Protein AF-A0A965E831-F1 (afdb_monomer_lite)

Structure (mmCIF, N/CA/C/O backbone):
data_AF-A0A965E831-F1
#
_entry.id   AF-A0A965E831-F1
#
loop_
_atom_site.group_PDB
_atom_site.id
_atom_site.type_symbol
_atom_site.label_atom_id
_atom_site.label_alt_id
_atom_site.label_comp_id
_atom_site.label_asym_id
_atom_site.label_entity_id
_atom_site.label_seq_id
_atom_site.pdbx_PDB_ins_code
_atom_site.Cartn_x
_atom_site.Cartn_y
_atom_site.Cartn_z
_atom_site.occupancy
_atom_site.B_iso_or_equiv
_atom_site.auth_seq_id
_atom_site.auth_comp_id
_atom_site.auth_asym_id
_atom_site.auth_atom_id
_atom_site.pdbx_PDB_model_num
ATOM 1 N N . MET A 1 1 ? 16.837 -5.415 -23.896 1.00 74.75 1 MET A N 1
ATOM 2 C CA . MET A 1 1 ? 17.838 -5.200 -22.829 1.00 74.75 1 MET A CA 1
ATOM 3 C C . MET A 1 1 ? 17.311 -4.137 -21.887 1.00 74.75 1 MET A C 1
ATOM 5 O O . MET A 1 1 ? 16.780 -3.148 -22.381 1.00 74.75 1 MET A O 1
ATOM 9 N N . VAL A 1 2 ? 17.438 -4.346 -20.576 1.00 88.75 2 VAL A N 1
ATOM 10 C CA . VAL A 1 2 ? 17.139 -3.326 -19.559 1.00 88.75 2 VAL A CA 1
ATOM 11 C C . VAL A 1 2 ? 18.299 -2.318 -19.539 1.00 88.75 2 VAL A C 1
ATOM 13 O O . VAL A 1 2 ? 19.453 -2.753 -19.488 1.00 88.75 2 VAL A O 1
ATOM 16 N N . PRO A 1 3 ? 18.048 -0.999 -19.624 1.00 90.75 3 PRO A N 1
ATOM 17 C CA . PRO A 1 3 ? 19.114 -0.002 -19.562 1.00 90.75 3 PRO A CA 1
ATOM 18 C C . PRO A 1 3 ? 19.766 0.073 -18.170 1.00 90.75 3 PRO A C 1
ATOM 20 O O . PRO A 1 3 ? 19.366 -0.603 -17.214 1.00 90.75 3 PRO A O 1
ATOM 23 N N . ALA A 1 4 ? 20.819 0.883 -18.050 1.00 92.00 4 ALA A N 1
ATOM 24 C CA . ALA A 1 4 ? 21.405 1.198 -16.749 1.00 92.00 4 ALA A CA 1
ATOM 25 C C . ALA A 1 4 ? 20.353 1.851 -15.833 1.00 92.00 4 ALA A C 1
ATOM 27 O O . ALA A 1 4 ? 19.534 2.634 -16.318 1.00 92.00 4 ALA A O 1
ATOM 28 N N . THR A 1 5 ? 20.376 1.536 -14.529 1.00 92.00 5 THR A N 1
ATOM 29 C CA . THR A 1 5 ? 19.497 2.197 -13.549 1.00 92.00 5 THR A CA 1
ATOM 30 C C . THR A 1 5 ? 19.734 3.711 -13.616 1.00 92.00 5 THR A C 1
ATOM 32 O O . THR A 1 5 ? 20.896 4.130 -13.557 1.00 92.00 5 THR A O 1
ATOM 35 N N . PRO A 1 6 ? 18.685 4.539 -13.762 1.00 88.69 6 PRO A N 1
ATOM 36 C CA . PRO A 1 6 ? 18.832 5.987 -13.715 1.00 88.69 6 PRO A CA 1
ATOM 37 C C . PRO A 1 6 ? 19.415 6.454 -12.375 1.00 88.69 6 PRO A C 1
ATOM 39 O O . PRO A 1 6 ? 19.283 5.791 -11.353 1.00 88.69 6 PRO A O 1
ATOM 42 N N . LEU A 1 7 ? 20.063 7.620 -12.379 1.00 86.44 7 LEU A N 1
ATOM 43 C CA . LEU A 1 7 ? 20.559 8.265 -11.152 1.00 86.44 7 LEU A CA 1
ATOM 44 C C . LEU A 1 7 ? 19.636 9.387 -10.661 1.00 86.44 7 LEU A C 1
ATOM 46 O O . LEU A 1 7 ? 19.792 9.875 -9.545 1.00 86.44 7 LEU A O 1
ATOM 50 N N . ILE A 1 8 ? 18.713 9.822 -11.518 1.00 83.38 8 ILE A N 1
ATOM 51 C CA . ILE A 1 8 ? 17.749 10.895 -11.278 1.00 83.38 8 ILE A CA 1
ATOM 52 C C . ILE A 1 8 ? 16.428 10.524 -11.940 1.00 83.38 8 ILE A C 1
ATOM 54 O O . ILE A 1 8 ? 16.430 9.815 -12.952 1.00 83.38 8 ILE A O 1
ATOM 58 N N . GLN A 1 9 ? 15.321 11.036 -11.401 1.00 79.69 9 GLN A N 1
ATOM 59 C CA . GLN A 1 9 ? 14.019 10.870 -12.034 1.00 79.69 9 GLN A CA 1
ATOM 60 C C . GLN A 1 9 ? 14.030 11.562 -13.392 1.00 79.69 9 GLN A C 1
ATOM 62 O O . GLN A 1 9 ? 14.387 12.737 -13.511 1.00 79.69 9 GLN A O 1
ATOM 67 N N . ARG A 1 10 ? 13.679 10.807 -14.426 1.00 76.25 10 ARG A N 1
ATOM 68 C CA . ARG A 1 10 ? 13.592 11.307 -15.794 1.00 76.25 10 ARG A CA 1
ATOM 69 C C . ARG A 1 10 ? 12.144 11.602 -16.146 1.00 76.25 10 ARG A C 1
ATOM 71 O O . ARG A 1 10 ? 11.252 11.036 -15.528 1.00 76.25 10 ARG A O 1
ATOM 78 N N . ALA A 1 11 ? 11.914 12.475 -17.122 1.00 73.44 11 ALA A N 1
ATOM 79 C CA . ALA A 1 11 ? 10.570 12.718 -17.648 1.00 73.44 11 ALA A CA 1
ATOM 80 C C . ALA A 1 11 ? 10.128 11.616 -18.629 1.00 73.44 11 ALA A C 1
ATOM 82 O O . ALA A 1 11 ? 8.936 11.360 -18.761 1.00 73.44 11 ALA A O 1
ATOM 83 N N . ASP A 1 12 ? 11.085 10.974 -19.302 1.00 78.56 12 ASP A N 1
ATOM 84 C CA . ASP A 1 12 ? 10.884 9.868 -20.234 1.00 78.56 12 ASP A CA 1
ATOM 85 C C . ASP A 1 12 ? 10.966 8.500 -19.544 1.00 78.56 12 ASP A C 1
ATOM 87 O O . ASP A 1 12 ? 11.701 8.335 -18.569 1.00 78.56 12 ASP A O 1
ATOM 91 N N . ASP A 1 13 ? 10.244 7.515 -20.087 1.00 78.06 13 ASP A N 1
ATOM 92 C CA . ASP A 1 13 ? 10.266 6.130 -19.608 1.00 78.06 13 ASP A CA 1
ATOM 93 C C . ASP A 1 13 ? 11.672 5.537 -19.728 1.00 78.06 13 ASP A C 1
ATOM 95 O O . ASP A 1 13 ? 12.195 5.364 -20.838 1.00 78.06 13 ASP A O 1
ATOM 99 N N . ALA A 1 14 ? 12.271 5.144 -18.600 1.00 79.88 14 ALA A N 1
ATOM 100 C CA . ALA A 1 14 ? 13.600 4.544 -18.610 1.00 79.88 14 ALA A CA 1
ATOM 101 C C . ALA A 1 14 ? 13.628 3.225 -19.401 1.00 79.88 14 ALA A C 1
ATOM 103 O O . ALA A 1 14 ? 14.620 2.935 -20.068 1.00 79.88 14 ALA A O 1
ATOM 104 N N . CYS A 1 15 ? 12.548 2.433 -19.378 1.00 90.19 15 CYS A N 1
ATOM 105 C CA . CYS A 1 15 ? 12.443 1.177 -20.122 1.00 90.19 15 CYS A CA 1
ATOM 106 C C . CYS A 1 15 ? 11.069 1.016 -20.809 1.00 90.19 15 CYS A C 1
ATOM 108 O O . CYS A 1 15 ? 10.189 0.338 -20.279 1.00 90.19 15 CYS A O 1
ATOM 110 N N . PRO A 1 16 ? 10.887 1.521 -22.046 1.00 90.75 16 PRO A N 1
ATOM 111 C CA . PRO A 1 16 ? 9.582 1.502 -22.721 1.00 90.75 16 PRO A CA 1
ATOM 112 C C . PRO A 1 16 ? 8.979 0.105 -22.931 1.00 90.75 16 PRO A C 1
ATOM 114 O O . PRO A 1 16 ? 7.767 -0.049 -23.056 1.00 90.75 16 PRO A O 1
ATOM 117 N N . ALA A 1 17 ? 9.817 -0.934 -23.027 1.00 92.38 17 ALA A N 1
ATOM 118 C CA . ALA A 1 17 ? 9.338 -2.311 -23.130 1.00 92.38 17 ALA A CA 1
ATOM 119 C C . ALA A 1 17 ? 8.692 -2.790 -21.822 1.00 92.38 17 ALA A C 1
ATOM 121 O O . ALA A 1 17 ? 7.644 -3.426 -21.880 1.00 92.38 17 ALA A O 1
ATOM 122 N N . ALA A 1 18 ? 9.282 -2.445 -20.675 1.00 94.06 18 ALA A N 1
ATOM 123 C CA . ALA A 1 18 ? 8.719 -2.745 -19.365 1.00 94.06 18 ALA A CA 1
ATOM 124 C C . ALA A 1 18 ? 7.418 -1.975 -19.129 1.00 94.06 18 ALA A C 1
ATOM 126 O O . ALA A 1 18 ? 6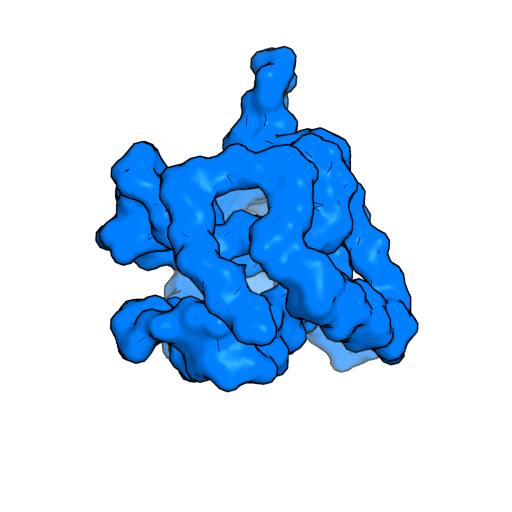.431 -2.587 -18.736 1.00 94.06 18 ALA A O 1
ATOM 127 N N . THR A 1 19 ? 7.381 -0.681 -19.475 1.00 93.75 19 THR A N 1
ATOM 128 C CA . THR A 1 19 ? 6.159 0.137 -19.413 1.00 93.75 19 THR A CA 1
ATOM 129 C C . THR A 1 19 ? 5.005 -0.536 -20.154 1.00 93.75 19 THR A C 1
ATOM 131 O O . THR A 1 19 ? 3.920 -0.683 -19.603 1.00 93.75 19 THR A O 1
ATOM 134 N N . ARG A 1 20 ? 5.234 -1.010 -21.389 1.00 94.44 20 ARG A N 1
ATOM 135 C CA . ARG A 1 20 ? 4.190 -1.698 -22.166 1.00 94.44 20 ARG A CA 1
ATOM 136 C C . ARG A 1 20 ? 3.706 -2.986 -21.508 1.00 94.44 20 ARG A C 1
ATOM 138 O O . ARG A 1 20 ? 2.509 -3.233 -21.510 1.00 94.44 20 ARG A O 1
ATOM 145 N N . VAL A 1 21 ? 4.618 -3.802 -20.979 1.00 94.50 21 VAL A N 1
ATOM 146 C CA . VAL A 1 21 ? 4.256 -5.053 -20.292 1.00 94.50 21 VAL A CA 1
ATOM 147 C C . VAL A 1 21 ? 3.436 -4.759 -19.038 1.00 94.50 21 VAL A C 1
ATOM 149 O O . VAL A 1 21 ? 2.400 -5.382 -18.835 1.00 94.50 21 VAL A O 1
ATOM 152 N N . LEU A 1 22 ? 3.867 -3.784 -18.236 1.00 95.56 22 LEU A N 1
ATOM 153 C CA . LEU A 1 22 ? 3.191 -3.404 -17.001 1.00 95.56 22 LEU A CA 1
ATOM 154 C C . LEU A 1 22 ? 1.786 -2.849 -17.265 1.00 95.56 22 LEU A C 1
ATOM 156 O O . LEU A 1 22 ? 0.843 -3.252 -16.595 1.00 95.56 22 LEU A O 1
ATOM 160 N N . LEU A 1 23 ? 1.631 -1.975 -18.266 1.00 95.81 23 LEU A N 1
ATOM 161 C CA . LEU A 1 23 ? 0.322 -1.436 -18.647 1.00 95.81 23 LEU A CA 1
ATOM 162 C C . LEU A 1 23 ? -0.607 -2.520 -19.203 1.00 95.81 23 LEU A C 1
ATOM 164 O O . LEU A 1 23 ? -1.767 -2.571 -18.815 1.00 95.81 23 LEU A O 1
ATOM 168 N N . GLN A 1 24 ? -0.093 -3.422 -20.045 1.00 95.69 24 GLN A N 1
ATOM 169 C CA . GLN A 1 24 ? -0.890 -4.535 -20.565 1.00 95.69 24 GLN A CA 1
ATOM 170 C C . GLN A 1 24 ? -1.388 -5.450 -19.442 1.00 95.69 24 GLN A C 1
ATOM 172 O O . GLN A 1 24 ? -2.528 -5.896 -19.486 1.00 95.69 24 GLN A O 1
ATOM 177 N N . PHE A 1 25 ? -0.544 -5.717 -18.443 1.00 96.44 25 PHE A N 1
ATOM 178 C CA . PHE A 1 25 ? -0.946 -6.478 -17.265 1.00 96.44 25 PHE A CA 1
ATOM 179 C C . PHE A 1 25 ? -1.976 -5.715 -16.420 1.00 96.44 25 PHE A C 1
ATOM 181 O O . PHE A 1 25 ? -2.944 -6.302 -15.947 1.00 96.44 25 PHE A O 1
ATOM 188 N N . ALA A 1 26 ? -1.790 -4.404 -16.233 1.00 95.62 26 ALA A N 1
ATOM 189 C CA . ALA A 1 26 ? -2.729 -3.576 -15.480 1.00 95.62 26 ALA A CA 1
ATOM 190 C C . ALA A 1 26 ? -4.134 -3.581 -16.107 1.00 95.62 26 ALA A C 1
ATOM 192 O O . ALA A 1 26 ? -5.111 -3.653 -15.364 1.00 95.62 26 ALA A O 1
ATOM 193 N N . ASP A 1 27 ? -4.232 -3.579 -17.441 1.00 95.88 27 ASP A N 1
ATOM 194 C CA . ASP A 1 27 ? -5.504 -3.670 -18.174 1.00 95.88 27 ASP A CA 1
ATOM 195 C C . ASP A 1 27 ? -6.251 -4.999 -17.926 1.00 95.88 27 ASP A C 1
ATOM 197 O O . ASP A 1 27 ? -7.480 -5.041 -18.005 1.00 95.88 27 ASP A O 1
ATOM 201 N N . ASP A 1 28 ? -5.542 -6.082 -17.582 1.00 96.25 28 ASP A N 1
ATOM 202 C CA . ASP A 1 28 ? -6.160 -7.381 -17.277 1.00 96.25 28 ASP A CA 1
ATOM 203 C C . ASP A 1 28 ? -6.824 -7.405 -15.886 1.00 96.25 28 ASP A C 1
ATOM 205 O O . ASP A 1 28 ? -7.740 -8.196 -15.644 1.00 96.25 28 ASP A O 1
ATOM 209 N N . ILE A 1 29 ? -6.378 -6.542 -14.964 1.00 96.00 29 ILE A N 1
ATOM 210 C CA . ILE A 1 29 ? -6.846 -6.502 -13.565 1.00 96.00 29 ILE A CA 1
ATOM 211 C C . ILE A 1 29 ? -7.548 -5.190 -13.180 1.00 96.00 29 ILE A C 1
ATOM 213 O O . ILE A 1 29 ? -8.042 -5.059 -12.0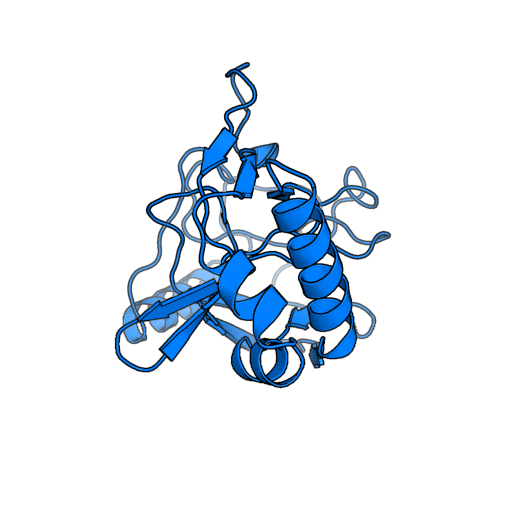57 1.00 96.00 29 ILE A O 1
ATOM 217 N N . GLY A 1 30 ? -7.614 -4.214 -14.086 1.00 95.31 30 GLY A N 1
ATOM 218 C CA . GLY A 1 30 ? -8.188 -2.899 -13.827 1.00 95.31 30 GLY A CA 1
ATOM 219 C C . GLY A 1 30 ? -7.786 -1.857 -14.869 1.00 95.31 30 GLY A C 1
ATOM 220 O O . GLY A 1 30 ? -7.808 -2.120 -16.063 1.00 95.31 30 GLY A O 1
ATOM 221 N N . TYR A 1 31 ? -7.467 -0.649 -14.399 1.00 93.38 31 TYR A N 1
ATOM 222 C CA . TYR A 1 31 ? -6.981 0.455 -15.227 1.00 93.38 31 TYR A CA 1
ATOM 223 C C . TYR A 1 31 ? -5.840 1.158 -14.498 1.00 93.38 31 TYR A C 1
ATOM 225 O O . TYR A 1 31 ? -5.963 1.457 -13.307 1.00 93.38 31 TYR A O 1
ATOM 233 N N . ALA A 1 32 ? -4.751 1.450 -15.208 1.00 94.81 32 ALA A N 1
ATOM 234 C CA . ALA A 1 32 ? -3.663 2.243 -14.650 1.00 94.81 32 ALA A CA 1
ATOM 235 C C . ALA A 1 32 ? -4.145 3.668 -14.334 1.00 94.81 32 ALA A C 1
ATOM 237 O O . ALA A 1 32 ? -4.796 4.316 -15.157 1.00 94.81 32 ALA A O 1
ATOM 238 N N . VAL A 1 33 ? -3.799 4.164 -13.147 1.00 94.62 33 VAL A N 1
ATOM 239 C CA . VAL A 1 33 ? -4.136 5.515 -12.688 1.00 94.62 33 VAL A CA 1
ATOM 240 C C . VAL A 1 33 ? -2.870 6.259 -12.286 1.00 94.62 33 VAL A C 1
ATOM 242 O O . VAL A 1 33 ? -1.936 5.673 -11.749 1.00 94.62 33 VAL A O 1
ATOM 245 N N . GLY A 1 34 ? -2.847 7.558 -12.564 1.00 93.12 34 GLY A N 1
ATOM 246 C CA . GLY A 1 34 ? -1.816 8.481 -12.107 1.00 93.12 34 GLY A CA 1
ATOM 247 C C . GLY A 1 34 ? -2.466 9.595 -11.298 1.00 93.12 34 GLY A C 1
ATOM 248 O O . GLY A 1 34 ? -3.634 9.926 -11.513 1.00 93.12 34 GLY A O 1
ATOM 249 N N . TYR A 1 35 ? -1.709 10.182 -10.378 1.00 90.69 35 TYR A N 1
ATOM 250 C CA . TYR A 1 35 ? -2.157 11.319 -9.581 1.00 90.69 35 TYR A CA 1
ATOM 251 C C . TYR A 1 35 ? -1.319 12.534 -9.958 1.00 90.69 35 TYR A C 1
ATOM 253 O O . TYR A 1 35 ? -0.102 12.476 -9.852 1.00 90.69 35 TYR A O 1
ATOM 261 N N . ASP A 1 36 ? -1.936 13.641 -10.382 1.00 87.62 36 ASP A N 1
ATOM 262 C CA . ASP A 1 36 ? -1.220 14.820 -10.912 1.00 87.62 36 ASP A CA 1
ATOM 263 C C . ASP A 1 36 ? -0.090 15.326 -10.002 1.00 87.62 36 ASP A C 1
ATOM 265 O O . ASP A 1 36 ? 0.935 15.825 -10.470 1.00 87.62 36 ASP A O 1
ATOM 269 N N . ARG A 1 37 ? -0.287 15.199 -8.686 1.00 82.75 37 ARG A N 1
ATOM 270 C CA . ARG A 1 37 ? 0.667 15.627 -7.659 1.00 82.75 37 ARG A CA 1
ATOM 271 C C . ARG A 1 37 ? 1.752 14.592 -7.363 1.00 82.75 37 ARG A C 1
ATOM 273 O O . ARG A 1 37 ? 2.798 14.980 -6.862 1.00 82.75 37 ARG A O 1
ATOM 280 N N . GLU A 1 38 ? 1.548 13.334 -7.739 1.00 80.81 38 GLU A N 1
ATOM 281 C CA . GLU A 1 38 ? 2.532 12.265 -7.594 1.00 80.81 38 GLU A CA 1
ATOM 282 C C . GLU A 1 38 ? 3.287 12.078 -8.912 1.00 80.81 38 GLU A C 1
ATOM 284 O O . GLU A 1 38 ? 2.716 11.752 -9.955 1.00 80.81 38 GLU A O 1
ATOM 289 N N . GLN A 1 39 ? 4.592 12.344 -8.886 1.00 79.88 39 GLN A N 1
ATOM 290 C CA . GLN A 1 39 ? 5.478 12.244 -10.052 1.00 79.88 39 GLN A CA 1
ATOM 291 C C . GLN A 1 39 ? 4.932 12.878 -11.349 1.00 79.88 39 GLN A C 1
ATOM 293 O O . GLN A 1 39 ? 5.197 12.372 -12.441 1.00 79.88 39 GLN A O 1
ATOM 298 N N . HIS A 1 40 ? 4.219 14.003 -11.243 1.00 84.69 40 HIS A N 1
ATOM 299 C CA . HIS A 1 40 ? 3.607 14.722 -12.370 1.00 84.69 40 HIS A CA 1
ATOM 300 C C . HIS A 1 40 ? 2.524 13.922 -13.121 1.00 84.69 40 HIS A C 1
ATOM 302 O O . HIS A 1 40 ? 2.419 14.030 -14.344 1.00 84.69 40 HIS A O 1
ATOM 308 N N . GLY A 1 41 ? 1.735 13.100 -12.421 1.00 88.12 41 GLY A N 1
ATOM 309 C CA . GLY A 1 41 ? 0.587 12.407 -13.019 1.00 88.12 41 GLY A CA 1
ATOM 310 C C . GLY A 1 41 ? 0.951 11.222 -13.905 1.00 88.12 41 GLY A C 1
ATOM 311 O O . GLY A 1 41 ? 0.123 10.753 -14.685 1.00 88.12 41 GLY A O 1
ATOM 312 N N . ARG A 1 42 ? 2.187 10.723 -13.815 1.00 89.81 42 ARG A N 1
ATOM 313 C CA . ARG A 1 42 ? 2.605 9.570 -14.615 1.00 89.81 42 ARG A CA 1
ATOM 314 C C . ARG A 1 42 ? 1.894 8.299 -14.169 1.00 89.81 42 ARG A C 1
ATOM 316 O O . ARG A 1 42 ? 1.781 8.026 -12.978 1.00 89.81 42 ARG A O 1
ATOM 323 N N . LEU A 1 43 ? 1.486 7.504 -15.159 1.00 92.12 43 LEU A N 1
ATOM 324 C CA . LEU A 1 43 ? 0.871 6.188 -14.957 1.00 92.12 43 LEU A CA 1
ATOM 325 C C . LEU A 1 43 ? 1.887 5.130 -14.520 1.00 92.12 43 LEU A C 1
ATOM 327 O O . LEU A 1 43 ? 1.543 4.203 -13.799 1.00 92.12 43 LEU A O 1
ATOM 331 N N . VAL A 1 44 ? 3.131 5.256 -14.986 1.00 92.75 44 VAL A N 1
ATOM 332 C CA . VAL A 1 44 ? 4.231 4.360 -14.634 1.00 92.75 44 VAL A CA 1
ATOM 333 C C . VAL A 1 44 ? 5.337 5.184 -14.003 1.00 92.75 44 VAL A C 1
ATOM 335 O O . VAL A 1 44 ? 5.719 6.243 -14.506 1.00 92.75 44 VAL A O 1
ATOM 338 N N . GLN A 1 45 ? 5.821 4.697 -12.869 1.00 90.69 45 GLN A N 1
ATOM 339 C CA . GLN A 1 45 ? 6.801 5.376 -12.043 1.00 90.69 45 GLN A CA 1
ATOM 340 C C . GLN A 1 45 ? 8.045 4.503 -11.923 1.00 90.69 45 GLN A C 1
ATOM 342 O O . GLN A 1 45 ? 7.965 3.342 -11.529 1.00 90.69 45 GLN A O 1
ATOM 347 N N . ASP A 1 46 ? 9.203 5.071 -12.256 1.00 89.81 46 ASP A N 1
ATOM 348 C CA . ASP A 1 46 ? 10.481 4.412 -12.013 1.00 89.81 46 ASP A CA 1
ATOM 349 C C . ASP A 1 46 ? 10.824 4.527 -10.522 1.00 89.81 46 ASP A C 1
ATOM 351 O O . ASP A 1 46 ? 10.896 5.638 -9.985 1.00 89.81 46 ASP A O 1
ATOM 355 N N . ILE A 1 47 ? 11.055 3.385 -9.871 1.00 89.12 47 ILE A N 1
ATOM 356 C CA . ILE A 1 47 ? 11.471 3.293 -8.469 1.00 89.12 47 ILE A CA 1
ATOM 357 C C . ILE A 1 47 ? 12.907 2.775 -8.428 1.00 89.12 47 ILE A C 1
ATOM 359 O O . ILE A 1 47 ? 13.211 1.682 -8.906 1.00 89.12 47 ILE A O 1
ATOM 363 N N . PHE A 1 48 ? 13.807 3.585 -7.881 1.00 87.69 48 PHE A N 1
ATOM 364 C CA . PHE A 1 48 ? 15.212 3.245 -7.689 1.00 87.69 48 PHE A CA 1
ATOM 365 C C . PHE A 1 48 ? 15.797 4.090 -6.550 1.00 87.69 48 PHE A C 1
ATOM 367 O O . PHE A 1 48 ? 15.299 5.187 -6.278 1.00 87.69 48 PHE A O 1
ATOM 374 N N . PRO A 1 49 ? 16.860 3.613 -5.880 1.00 79.75 49 PRO A N 1
ATOM 375 C CA . PRO A 1 49 ? 17.480 4.361 -4.798 1.00 79.75 49 PRO A CA 1
ATOM 376 C C . PRO A 1 49 ? 18.086 5.667 -5.323 1.00 79.75 49 PRO A C 1
ATOM 378 O O . PRO A 1 49 ? 18.909 5.665 -6.243 1.00 79.75 49 PRO A O 1
ATOM 381 N N . VAL A 1 50 ? 17.719 6.791 -4.706 1.00 75.94 50 VAL A N 1
ATOM 382 C CA . VAL A 1 50 ? 18.275 8.114 -5.015 1.00 75.94 50 VAL A CA 1
ATOM 383 C C . VAL A 1 50 ? 19.114 8.582 -3.837 1.00 75.94 50 VAL A C 1
ATOM 385 O O . VAL A 1 50 ? 18.623 8.701 -2.718 1.00 75.94 50 VAL A O 1
ATOM 388 N N . ARG A 1 51 ? 20.386 8.921 -4.089 1.00 67.88 51 ARG A N 1
ATOM 389 C CA . ARG A 1 51 ? 21.351 9.284 -3.033 1.00 67.88 51 ARG A CA 1
ATOM 390 C C . ARG A 1 51 ? 20.878 10.430 -2.122 1.00 67.88 51 ARG A C 1
ATOM 392 O O . ARG A 1 51 ? 21.223 10.475 -0.948 1.00 67.88 51 ARG A O 1
ATOM 399 N N . ALA A 1 52 ? 20.111 11.372 -2.665 1.00 69.56 52 ALA A N 1
ATOM 400 C CA . ALA A 1 52 ? 19.571 12.500 -1.905 1.00 69.56 52 ALA A CA 1
ATOM 401 C C . ALA A 1 52 ? 18.434 12.105 -0.940 1.00 69.56 52 ALA A C 1
ATOM 403 O O . ALA A 1 52 ? 18.178 12.837 0.011 1.00 69.56 52 ALA A O 1
ATOM 404 N N . SER A 1 53 ? 17.794 10.953 -1.163 1.00 65.12 53 SER A N 1
ATOM 405 C CA . SER A 1 53 ? 16.615 10.480 -0.430 1.00 65.12 53 SER A CA 1
ATOM 406 C C . SER A 1 53 ? 16.883 9.214 0.387 1.00 65.12 53 SER A C 1
ATOM 408 O O . SER A 1 53 ? 15.943 8.633 0.917 1.00 65.12 53 SER A O 1
ATOM 410 N N . GLU A 1 54 ? 18.145 8.787 0.533 1.00 66.81 54 GLU A N 1
ATOM 411 C CA . GLU A 1 54 ? 18.513 7.506 1.169 1.00 66.81 54 GLU A CA 1
ATOM 412 C C . GLU A 1 54 ? 17.939 7.333 2.583 1.00 66.81 54 GLU A C 1
ATOM 414 O O . GLU A 1 54 ? 17.761 6.206 3.027 1.00 66.81 54 GLU A O 1
ATOM 419 N N . THR A 1 55 ? 17.673 8.426 3.303 1.00 69.94 55 THR A N 1
ATOM 420 C CA . THR A 1 55 ? 17.147 8.414 4.678 1.00 69.94 55 THR A CA 1
ATOM 421 C C . THR A 1 55 ? 15.714 8.943 4.794 1.00 69.94 55 THR A C 1
ATOM 423 O O . THR A 1 55 ? 15.253 9.190 5.906 1.00 69.94 55 THR A O 1
ATOM 426 N N . ALA A 1 56 ? 15.028 9.184 3.676 1.00 63.88 56 ALA A N 1
ATOM 427 C CA . ALA A 1 56 ? 13.668 9.722 3.655 1.00 63.88 56 ALA A CA 1
ATOM 428 C C . ALA A 1 56 ? 12.611 8.599 3.687 1.00 63.88 56 ALA A C 1
ATOM 430 O O . ALA A 1 56 ? 12.909 7.450 3.370 1.00 63.88 56 ALA A O 1
ATOM 431 N N . GLN A 1 57 ? 11.373 8.927 4.064 1.00 68.38 57 GLN A N 1
ATOM 432 C CA . GLN A 1 57 ? 10.216 8.019 4.015 1.00 68.38 57 GLN A CA 1
ATOM 433 C C . GLN A 1 57 ? 9.518 8.151 2.656 1.00 68.38 57 GLN A C 1
ATOM 435 O O . GLN A 1 57 ? 8.446 8.726 2.544 1.00 68.38 57 GLN A O 1
ATOM 440 N N . VAL A 1 58 ? 10.207 7.716 1.600 1.00 70.75 58 VAL A N 1
ATOM 441 C CA . VAL A 1 58 ? 9.731 7.752 0.208 1.00 70.75 58 VAL A CA 1
ATOM 442 C C . VAL A 1 58 ? 10.229 6.515 -0.538 1.00 70.75 58 VAL A C 1
ATOM 444 O O . VAL A 1 58 ? 11.227 5.909 -0.145 1.00 70.75 58 VAL A O 1
ATOM 447 N N . SER A 1 59 ? 9.606 6.185 -1.669 1.00 69.12 59 SER A N 1
ATOM 448 C CA . SER A 1 59 ? 9.956 5.018 -2.499 1.00 69.12 59 SER A CA 1
ATOM 449 C C . SER A 1 59 ? 11.397 5.013 -3.040 1.00 69.12 59 SER A C 1
ATOM 451 O O . SER A 1 59 ? 11.916 3.963 -3.402 1.00 69.12 59 SER A O 1
ATOM 453 N N . SER A 1 60 ? 12.080 6.164 -3.062 1.00 63.34 60 SER A N 1
ATOM 454 C CA . SER A 1 60 ? 13.490 6.290 -3.477 1.00 63.34 60 SER A CA 1
ATOM 455 C C . SER A 1 60 ? 14.514 6.146 -2.336 1.00 63.34 60 SER A C 1
ATOM 457 O O . SER A 1 60 ? 15.709 6.391 -2.539 1.00 63.34 60 SER A O 1
ATOM 459 N N . SER A 1 61 ? 14.058 5.768 -1.139 1.00 63.25 61 SER A N 1
ATOM 460 C CA . SER A 1 61 ? 14.892 5.528 0.043 1.00 63.25 61 SER A CA 1
ATOM 461 C C . SER A 1 61 ? 15.706 4.234 -0.041 1.00 63.25 61 SER A C 1
ATOM 463 O O . SER A 1 61 ? 15.431 3.362 -0.862 1.00 63.25 61 SER A O 1
ATOM 465 N N . SER A 1 62 ? 16.741 4.104 0.796 1.00 62.91 62 SER A N 1
ATOM 466 C CA . SER A 1 62 ? 17.607 2.908 0.805 1.00 62.91 62 SER A CA 1
ATOM 467 C C . SER A 1 62 ? 18.274 2.567 2.141 1.00 62.91 62 SER A C 1
ATOM 469 O O . SER A 1 62 ? 18.721 1.438 2.324 1.00 62.91 62 SER A O 1
ATOM 471 N N . LYS A 1 63 ? 18.372 3.510 3.085 1.00 59.97 63 LYS A N 1
ATOM 472 C CA . LYS A 1 63 ? 19.035 3.329 4.393 1.00 59.97 63 LYS A CA 1
ATOM 473 C C . LYS A 1 63 ? 18.072 3.284 5.572 1.00 59.97 63 LYS A C 1
ATOM 475 O O . LYS A 1 63 ? 18.509 3.016 6.690 1.00 59.97 63 LYS A O 1
ATOM 480 N N . VAL A 1 64 ? 16.794 3.570 5.350 1.00 64.75 64 VAL A N 1
ATOM 481 C CA . VAL A 1 64 ? 15.748 3.467 6.368 1.00 64.75 64 VAL A CA 1
ATOM 482 C C . VAL A 1 64 ? 14.665 2.522 5.880 1.00 64.75 64 VAL A C 1
ATOM 484 O O . VAL A 1 64 ? 14.386 2.454 4.685 1.00 64.75 64 VAL A O 1
ATOM 487 N N . MET A 1 65 ? 14.069 1.783 6.813 1.00 72.69 65 MET A N 1
ATOM 488 C CA . MET A 1 65 ? 12.881 0.998 6.510 1.00 72.69 65 MET A CA 1
ATOM 489 C C . MET A 1 65 ? 11.743 1.964 6.184 1.00 72.69 65 MET A C 1
ATOM 491 O O . MET A 1 65 ? 11.497 2.907 6.945 1.00 72.69 65 MET A O 1
ATOM 495 N N . LEU A 1 66 ? 11.094 1.741 5.044 1.00 78.06 66 LEU A N 1
ATOM 496 C CA . LEU A 1 66 ? 9.887 2.463 4.677 1.00 78.06 66 LEU A CA 1
ATOM 497 C C . LEU A 1 66 ? 8.763 2.012 5.616 1.00 78.06 66 LEU A C 1
ATOM 499 O O . LEU A 1 66 ? 8.569 0.809 5.801 1.00 78.06 66 LEU A O 1
ATOM 503 N N . GLY A 1 67 ? 8.080 2.965 6.250 1.00 84.06 67 GLY A N 1
ATOM 504 C CA . GLY A 1 67 ? 6.943 2.675 7.122 1.00 84.06 67 GLY A CA 1
ATOM 505 C C . GLY A 1 67 ? 5.872 1.888 6.372 1.00 84.06 67 GLY A C 1
ATOM 506 O O . GLY A 1 67 ? 5.657 2.107 5.178 1.00 84.06 67 GLY A O 1
ATOM 507 N N . SER A 1 68 ? 5.209 0.953 7.053 1.00 93.12 68 SER A N 1
ATOM 508 C CA . SER A 1 68 ? 4.104 0.216 6.426 1.00 93.12 68 SER A CA 1
ATOM 509 C C . SER A 1 68 ? 2.926 1.158 6.184 1.00 93.12 68 SER A C 1
ATOM 511 O O . SER A 1 68 ? 2.538 1.903 7.085 1.00 93.12 68 SER A O 1
ATOM 513 N N . HIS A 1 69 ? 2.360 1.126 4.981 1.00 95.12 69 HIS A N 1
ATOM 514 C CA . HIS A 1 69 ? 1.251 1.990 4.591 1.00 95.12 69 HIS A CA 1
ATOM 515 C C . HIS A 1 69 ? 0.441 1.365 3.449 1.00 95.12 69 HIS A C 1
ATOM 517 O O . HIS A 1 69 ? 0.956 0.561 2.672 1.00 95.12 69 HIS A O 1
ATOM 523 N N . SER A 1 70 ? -0.826 1.757 3.361 1.00 96.19 70 SER A N 1
ATOM 524 C CA . SER A 1 70 ? -1.654 1.646 2.166 1.00 96.19 70 SER A CA 1
ATOM 525 C C . SER A 1 70 ? -1.301 2.808 1.238 1.00 96.19 70 SER A C 1
ATOM 527 O O . SER A 1 70 ? -1.260 3.962 1.667 1.00 96.19 70 SER A O 1
ATOM 529 N N . GLU A 1 71 ? -1.089 2.531 -0.044 1.00 94.56 71 GLU A N 1
ATOM 530 C CA . GLU A 1 71 ? -0.741 3.539 -1.044 1.00 94.56 71 GLU A CA 1
ATOM 531 C C . GLU A 1 71 ? -1.829 4.617 -1.107 1.00 94.56 71 GLU A C 1
ATOM 533 O O . GLU A 1 71 ? -3.002 4.321 -1.373 1.00 94.56 71 GLU A O 1
ATOM 538 N N . THR A 1 72 ? -1.444 5.877 -0.884 1.00 92.00 72 THR A N 1
ATOM 539 C CA . THR A 1 72 ? -2.342 7.042 -0.828 1.00 92.00 72 THR A CA 1
ATOM 540 C C . THR A 1 72 ? -3.511 6.869 0.156 1.00 92.00 72 THR A C 1
ATOM 542 O O . THR A 1 72 ? -4.664 7.142 -0.184 1.00 92.00 72 THR A O 1
ATOM 545 N N . ALA A 1 73 ? -3.239 6.422 1.390 1.00 93.38 73 ALA A N 1
ATOM 546 C CA . ALA A 1 73 ? -4.251 6.171 2.430 1.00 93.38 73 ALA A CA 1
ATOM 547 C C . ALA A 1 73 ? -5.231 7.346 2.659 1.00 93.38 73 ALA A C 1
ATOM 549 O O . ALA A 1 73 ? -6.411 7.137 2.948 1.00 93.38 73 ALA A O 1
ATOM 550 N N . PHE A 1 74 ? -4.765 8.582 2.472 1.00 91.50 74 PHE A N 1
ATOM 551 C CA . PHE A 1 74 ? -5.561 9.809 2.582 1.00 91.50 74 PHE A CA 1
ATOM 552 C C . PHE A 1 74 ? -6.505 10.058 1.389 1.00 91.50 74 PHE A C 1
ATOM 554 O O . PHE A 1 74 ? -7.410 10.894 1.464 1.00 91.50 74 PHE A O 1
ATOM 561 N N . HIS A 1 75 ? -6.299 9.394 0.248 1.00 91.50 75 HIS A N 1
ATOM 562 C CA . HIS A 1 75 ? -6.983 9.723 -0.996 1.00 91.50 75 HIS A CA 1
ATOM 563 C C . HIS A 1 75 ? -8.294 8.941 -1.150 1.00 91.50 75 HIS A C 1
ATOM 565 O O . HIS A 1 75 ? -8.330 7.711 -1.168 1.00 91.50 75 HIS A O 1
ATOM 571 N N . ARG A 1 76 ? -9.406 9.660 -1.368 1.00 90.06 76 ARG A N 1
ATOM 572 C CA . ARG A 1 76 ? -10.744 9.052 -1.544 1.00 90.06 76 ARG A CA 1
ATOM 573 C C . ARG A 1 76 ? -10.826 8.051 -2.706 1.00 90.06 76 ARG A C 1
ATOM 575 O O . ARG A 1 76 ? -11.678 7.172 -2.700 1.00 90.06 76 ARG A O 1
ATOM 582 N N . HIS A 1 77 ? -9.967 8.234 -3.709 1.00 92.38 77 HIS A N 1
ATOM 583 C CA . HIS A 1 77 ? -9.848 7.381 -4.893 1.00 92.38 77 HIS A CA 1
ATOM 584 C C . HIS A 1 77 ? -8.483 6.691 -4.902 1.00 92.38 77 HIS A C 1
ATOM 586 O O . HIS A 1 77 ? -7.758 6.802 -5.891 1.00 92.38 77 HIS A O 1
ATOM 592 N N . ARG A 1 78 ? -8.065 6.114 -3.769 1.00 93.94 78 ARG A N 1
ATOM 593 C CA . ARG A 1 78 ? -6.827 5.324 -3.685 1.00 93.94 78 ARG A CA 1
ATOM 594 C C . ARG A 1 78 ? -6.863 4.185 -4.721 1.00 93.94 78 ARG A C 1
ATOM 596 O O . ARG A 1 78 ? -7.958 3.710 -5.052 1.00 93.94 78 ARG A O 1
ATOM 603 N N . PRO A 1 79 ? -5.713 3.736 -5.242 1.00 95.88 79 PRO A N 1
ATOM 604 C CA . PRO A 1 79 ? -5.693 2.641 -6.196 1.00 95.88 79 PRO A CA 1
ATOM 605 C C . PRO A 1 79 ? -6.059 1.339 -5.479 1.00 95.88 79 PRO A C 1
ATOM 607 O O . PRO A 1 79 ? -5.650 1.126 -4.341 1.00 95.88 79 PRO A O 1
ATOM 610 N N . ARG A 1 80 ? -6.797 0.446 -6.145 1.00 95.69 80 ARG A N 1
ATOM 611 C CA . ARG A 1 80 ? -7.075 -0.889 -5.592 1.00 95.69 80 ARG A CA 1
ATOM 612 C C . ARG A 1 80 ? -5.836 -1.780 -5.587 1.00 95.69 80 ARG A C 1
ATOM 614 O O . ARG A 1 80 ? -5.685 -2.601 -4.699 1.00 95.69 80 ARG A O 1
ATOM 621 N N . TYR A 1 81 ? -4.969 -1.634 -6.583 1.00 97.56 81 TYR A N 1
ATOM 622 C CA . TYR A 1 81 ? -3.766 -2.444 -6.716 1.00 97.56 81 TYR A CA 1
ATOM 623 C C . TYR A 1 81 ? -2.539 -1.555 -6.857 1.00 97.56 81 TYR A C 1
ATOM 625 O O . TYR A 1 81 ? -2.572 -0.574 -7.600 1.00 97.56 81 TYR A O 1
ATOM 633 N N . VAL A 1 82 ? -1.450 -1.951 -6.204 1.00 97.06 82 VAL A N 1
ATOM 634 C CA . VAL A 1 82 ? -0.099 -1.471 -6.509 1.00 97.06 82 VAL A CA 1
ATOM 635 C C . VAL A 1 82 ? 0.619 -2.584 -7.258 1.00 97.06 82 VAL A C 1
ATOM 637 O O . VAL A 1 82 ? 0.696 -3.713 -6.775 1.00 97.06 82 VAL A O 1
ATOM 640 N N . VAL A 1 83 ? 1.118 -2.281 -8.456 1.00 97.50 83 V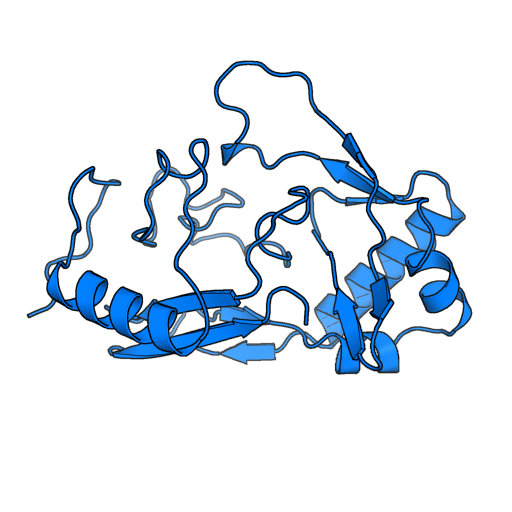AL A N 1
ATOM 641 C CA . VAL A 1 83 ? 1.790 -3.264 -9.315 1.00 97.50 83 VAL A CA 1
ATOM 642 C C . VAL A 1 83 ? 3.250 -2.872 -9.484 1.00 97.50 83 VAL A C 1
ATOM 644 O O . VAL A 1 83 ? 3.557 -1.808 -10.020 1.00 97.50 83 VAL A O 1
ATOM 647 N N . LEU A 1 84 ? 4.153 -3.744 -9.042 1.00 97.00 84 LEU A N 1
ATOM 648 C CA . LEU A 1 84 ? 5.597 -3.537 -9.086 1.00 97.00 84 LEU A CA 1
ATOM 649 C C . LEU A 1 84 ? 6.230 -4.552 -10.038 1.00 97.00 84 LEU A C 1
ATOM 651 O O . LEU A 1 84 ? 6.144 -5.756 -9.812 1.00 97.00 84 LEU A O 1
ATOM 655 N N . LEU A 1 85 ? 6.890 -4.067 -11.089 1.00 96.81 85 LEU A N 1
ATOM 656 C CA . LEU A 1 85 ? 7.678 -4.890 -12.009 1.00 96.81 85 LEU A CA 1
ATOM 657 C C . LEU A 1 85 ? 9.170 -4.674 -11.740 1.00 96.81 85 LEU A C 1
ATOM 659 O O . LEU A 1 85 ? 9.700 -3.586 -11.974 1.00 96.81 85 LEU A O 1
ATOM 663 N N . CYS A 1 86 ? 9.861 -5.715 -11.283 1.00 96.69 86 CYS A N 1
ATOM 664 C CA . CYS A 1 86 ? 11.286 -5.640 -10.999 1.00 96.69 86 CYS A CA 1
ATOM 665 C C . CYS A 1 86 ? 12.109 -5.731 -12.290 1.00 96.69 86 CYS A C 1
ATOM 667 O O . CYS A 1 86 ? 12.078 -6.726 -13.013 1.00 96.69 86 CYS A O 1
ATOM 669 N N . LEU A 1 87 ? 12.874 -4.677 -12.587 1.00 95.25 87 LEU A N 1
ATOM 670 C CA . LEU A 1 87 ? 13.791 -4.652 -13.736 1.00 95.25 87 LEU A CA 1
ATOM 671 C C . LEU A 1 87 ? 15.220 -5.057 -13.375 1.00 95.25 87 LEU A C 1
ATOM 673 O O . LEU A 1 87 ? 15.964 -5.509 -14.246 1.00 95.25 87 LEU A O 1
ATOM 677 N N . ARG A 1 88 ? 15.609 -4.819 -12.121 1.00 94.94 88 ARG A N 1
ATOM 678 C CA . ARG A 1 88 ? 16.910 -5.164 -11.552 1.00 94.94 88 ARG A CA 1
ATOM 679 C C . ARG A 1 88 ? 16.752 -5.317 -10.041 1.00 94.94 88 ARG A C 1
ATOM 681 O O . ARG A 1 88 ? 16.525 -4.315 -9.364 1.00 94.94 88 ARG A O 1
ATOM 688 N N . GLY A 1 89 ? 16.866 -6.540 -9.542 1.00 94.06 89 GLY A N 1
ATOM 689 C CA . GLY A 1 89 ? 16.721 -6.857 -8.124 1.00 94.06 89 GLY A CA 1
ATOM 690 C C . GLY A 1 89 ? 17.969 -6.541 -7.297 1.00 94.06 89 GLY A C 1
ATOM 691 O O . GLY A 1 89 ? 19.088 -6.474 -7.812 1.00 94.06 89 GLY A O 1
ATOM 692 N N . ASP A 1 90 ? 17.772 -6.396 -5.988 1.00 93.44 90 ASP A N 1
ATOM 693 C CA . ASP A 1 90 ? 18.828 -6.360 -4.975 1.00 93.44 90 ASP A CA 1
ATOM 694 C C . ASP A 1 90 ? 18.447 -7.343 -3.861 1.00 93.44 90 ASP A C 1
ATOM 696 O O . ASP A 1 90 ? 17.377 -7.236 -3.267 1.00 93.44 90 ASP A O 1
ATOM 700 N N . ALA A 1 91 ? 19.323 -8.308 -3.566 1.00 93.38 91 ALA A N 1
ATOM 701 C CA . ALA A 1 91 ? 19.060 -9.351 -2.572 1.00 93.38 91 ALA A CA 1
ATOM 702 C C . ALA A 1 91 ? 18.878 -8.810 -1.139 1.00 93.38 91 ALA A C 1
ATOM 704 O O . ALA A 1 91 ? 18.396 -9.532 -0.268 1.00 93.38 91 ALA A O 1
ATOM 705 N N . SER A 1 92 ? 19.281 -7.562 -0.888 1.00 90.44 92 SER A N 1
ATOM 706 C CA . SER A 1 92 ? 19.103 -6.866 0.387 1.00 90.44 92 SER A CA 1
ATOM 707 C C . SER A 1 92 ? 17.842 -5.994 0.448 1.00 90.44 92 SER A C 1
ATOM 709 O O . SER A 1 92 ? 17.482 -5.535 1.531 1.00 90.44 92 SER A O 1
ATOM 711 N N . ALA A 1 93 ? 17.143 -5.796 -0.676 1.00 90.44 93 ALA A N 1
ATOM 712 C CA . ALA A 1 93 ? 15.928 -4.993 -0.764 1.00 90.44 93 ALA A CA 1
ATOM 713 C C . ALA A 1 93 ? 14.681 -5.889 -0.719 1.00 90.44 93 ALA A C 1
ATOM 715 O O . ALA A 1 93 ? 14.138 -6.296 -1.746 1.00 90.44 93 ALA A O 1
ATOM 716 N N . ALA A 1 94 ? 14.232 -6.211 0.493 1.00 93.19 94 ALA A N 1
ATOM 717 C CA . ALA A 1 94 ? 12.986 -6.939 0.696 1.00 93.19 94 ALA A CA 1
ATOM 718 C C . ALA A 1 94 ? 11.787 -5.979 0.741 1.00 93.19 94 ALA A C 1
ATOM 720 O O . ALA A 1 94 ? 11.766 -5.043 1.539 1.00 93.19 94 ALA A O 1
ATOM 721 N N . THR A 1 95 ? 10.769 -6.246 -0.074 1.00 94.94 95 THR A N 1
ATOM 722 C CA . THR A 1 95 ? 9.450 -5.620 0.037 1.00 94.94 95 THR A CA 1
ATOM 723 C C . THR A 1 95 ? 8.689 -6.270 1.188 1.00 94.94 95 THR A C 1
ATOM 725 O O . THR A 1 95 ? 8.633 -7.497 1.284 1.00 94.94 95 THR A O 1
ATOM 728 N N . THR A 1 96 ? 8.106 -5.460 2.068 1.00 95.38 96 THR A N 1
ATOM 729 C CA . THR A 1 96 ? 7.276 -5.915 3.191 1.00 95.38 96 THR A CA 1
ATOM 730 C C . THR A 1 96 ? 5.793 -5.812 2.857 1.00 95.38 96 THR A C 1
ATOM 732 O O . THR A 1 96 ? 5.388 -4.872 2.179 1.00 95.38 96 THR A O 1
ATOM 735 N N . TYR A 1 97 ? 4.981 -6.730 3.374 1.00 96.81 97 TYR A N 1
ATOM 736 C CA . TYR A 1 97 ? 3.518 -6.665 3.296 1.00 96.81 97 TYR A CA 1
ATOM 737 C C . TYR A 1 97 ? 2.884 -7.308 4.534 1.00 96.81 97 TYR A C 1
ATOM 739 O O . TYR A 1 97 ? 3.536 -8.088 5.228 1.00 96.81 97 TYR A O 1
ATOM 747 N N . ALA A 1 98 ? 1.625 -6.988 4.821 1.00 97.25 98 ALA A N 1
ATOM 748 C CA . ALA A 1 98 ? 0.861 -7.575 5.917 1.00 97.25 98 ALA A CA 1
ATOM 749 C C . ALA A 1 98 ? -0.596 -7.750 5.473 1.00 97.25 98 ALA A C 1
ATOM 751 O O . ALA A 1 98 ? -1.221 -6.764 5.105 1.00 97.25 98 ALA A O 1
ATOM 752 N N . ASP A 1 99 ? -1.115 -8.981 5.514 1.00 97.75 99 ASP A N 1
ATOM 753 C CA . ASP A 1 99 ? -2.496 -9.278 5.115 1.00 97.75 99 ASP A CA 1
ATOM 754 C C . ASP A 1 99 ? -3.480 -8.880 6.227 1.00 97.75 99 ASP A C 1
ATOM 756 O O . ASP A 1 99 ? -3.308 -9.211 7.405 1.00 97.75 99 ASP A O 1
ATOM 760 N N . VAL A 1 100 ? -4.550 -8.186 5.854 1.00 98.19 100 VAL A N 1
ATOM 761 C CA . VAL A 1 100 ? -5.595 -7.703 6.754 1.00 98.19 100 VAL A CA 1
ATOM 762 C C . VAL A 1 100 ? -6.256 -8.834 7.534 1.00 98.19 100 VAL A C 1
ATOM 764 O O . VAL A 1 100 ? -6.622 -8.630 8.689 1.00 98.19 100 VAL A O 1
ATOM 767 N N . ASN A 1 101 ? -6.384 -10.035 6.963 1.00 98.00 101 ASN A N 1
ATOM 768 C CA . ASN A 1 101 ? -6.940 -11.183 7.673 1.00 98.00 101 ASN A CA 1
ATOM 769 C C . ASN A 1 101 ? -6.004 -11.630 8.808 1.00 98.00 101 ASN A C 1
ATOM 771 O O . ASN A 1 101 ? -6.472 -11.858 9.924 1.00 98.00 101 ASN A O 1
ATOM 775 N N . ASP A 1 102 ? -4.690 -11.668 8.567 1.00 98.31 102 ASP A N 1
ATOM 776 C CA . ASP A 1 102 ? -3.703 -11.972 9.611 1.00 98.31 102 ASP A CA 1
ATOM 777 C C . ASP A 1 102 ? -3.708 -10.897 10.710 1.00 98.31 102 ASP A C 1
ATOM 779 O O . ASP A 1 102 ? -3.568 -11.208 11.896 1.00 98.31 102 ASP A O 1
ATOM 783 N N . ILE A 1 103 ? -3.920 -9.630 10.336 1.00 98.50 103 ILE A N 1
ATOM 784 C CA . ILE A 1 103 ? -4.039 -8.510 11.279 1.00 98.50 103 ILE A CA 1
ATOM 785 C C . ILE A 1 103 ? -5.277 -8.680 12.171 1.00 98.50 103 ILE A C 1
ATOM 787 O O . ILE A 1 103 ? -5.164 -8.665 13.400 1.00 98.50 103 ILE A O 1
ATOM 791 N N . VAL A 1 104 ? -6.466 -8.853 11.586 1.00 98.12 104 VAL A N 1
ATOM 792 C CA . VAL A 1 104 ? -7.717 -8.928 12.364 1.00 98.12 104 VAL A CA 1
ATOM 793 C C . VAL A 1 104 ? -7.777 -10.165 13.256 1.00 98.12 104 VAL A C 1
ATOM 795 O O . VAL A 1 104 ? -8.337 -10.087 14.346 1.00 98.12 104 VAL A O 1
ATOM 798 N N . GLU A 1 105 ? -7.150 -11.278 12.861 1.00 98.12 105 GLU A N 1
ATOM 799 C CA . GLU A 1 105 ? -7.037 -12.477 13.700 1.00 98.12 105 GLU A CA 1
ATOM 800 C C . GLU A 1 105 ? -6.219 -12.259 14.984 1.00 98.12 105 GLU A C 1
ATOM 802 O O . GLU A 1 105 ? -6.300 -13.061 15.919 1.00 98.12 105 GLU A O 1
ATOM 807 N N . ARG A 1 106 ? -5.376 -11.224 15.027 1.00 98.31 106 ARG A N 1
ATOM 808 C CA . ARG A 1 106 ? -4.473 -10.930 16.151 1.00 98.31 106 ARG A CA 1
ATOM 809 C C . ARG A 1 106 ? -4.913 -9.720 16.972 1.00 98.31 106 ARG A C 1
ATOM 811 O O . ARG A 1 106 ? -4.298 -9.440 18.003 1.00 98.31 106 ARG A O 1
ATOM 818 N N . LEU A 1 107 ? -5.964 -9.021 16.547 1.00 98.25 107 LEU A N 1
ATOM 819 C CA . LEU A 1 107 ? -6.555 -7.906 17.281 1.00 98.25 107 LEU A CA 1
ATOM 820 C C . LEU A 1 107 ? -7.599 -8.396 18.284 1.00 98.25 107 LEU A C 1
ATOM 822 O O . LEU A 1 107 ? -8.431 -9.254 17.990 1.00 98.25 107 LEU A O 1
ATOM 826 N N . ALA A 1 108 ? -7.590 -7.802 19.477 1.00 98.12 108 ALA A N 1
ATOM 827 C CA . ALA A 1 108 ? -8.657 -8.027 20.441 1.00 98.12 108 ALA A CA 1
ATOM 828 C C . ALA A 1 108 ? -9.976 -7.397 19.933 1.00 98.12 108 ALA A C 1
ATOM 830 O O . ALA A 1 108 ? -9.930 -6.337 19.292 1.00 98.12 108 ALA A O 1
ATOM 831 N N . PRO A 1 109 ? -11.151 -7.998 20.215 1.00 98.06 109 PRO A N 1
ATOM 832 C CA . PRO A 1 109 ? -12.441 -7.509 19.718 1.00 98.06 109 PRO A CA 1
ATOM 833 C C . PRO A 1 109 ? -12.720 -6.033 20.037 1.00 98.06 109 PRO A C 1
ATOM 835 O O . PRO A 1 109 ? -13.326 -5.327 19.234 1.00 98.06 109 PRO A O 1
ATOM 838 N N . GLU A 1 110 ? -12.258 -5.550 21.188 1.00 98.12 110 GLU A N 1
ATOM 839 C CA . GLU A 1 110 ? -12.382 -4.160 21.618 1.00 98.12 110 GLU A CA 1
ATOM 840 C C . GLU A 1 110 ? -11.589 -3.190 20.732 1.00 98.12 110 GLU A C 1
ATOM 842 O O . GLU A 1 110 ? -12.114 -2.143 20.354 1.00 98.12 110 GLU A O 1
ATOM 847 N N . HIS A 1 111 ? -10.362 -3.544 20.339 1.00 98.38 111 HIS A N 1
ATOM 848 C CA . HIS A 1 111 ? -9.555 -2.726 19.434 1.00 98.38 111 HIS A CA 1
ATOM 849 C C . HIS A 1 111 ? -10.123 -2.777 18.023 1.00 98.38 111 HIS A C 1
ATOM 851 O O . HIS A 1 111 ? -10.259 -1.736 17.389 1.00 98.38 111 HIS A O 1
ATOM 857 N N . LEU A 1 112 ? -10.543 -3.959 17.567 1.00 97.94 112 LEU A N 1
ATOM 858 C CA . LEU A 1 112 ? -11.188 -4.130 16.268 1.00 97.94 112 LEU A CA 1
ATOM 859 C C . LEU A 1 112 ? -12.469 -3.291 16.144 1.00 97.94 112 LEU A C 1
ATOM 861 O O . LEU A 1 112 ? -12.730 -2.711 15.092 1.00 97.94 112 LEU A O 1
ATOM 865 N N . ALA A 1 113 ? -13.270 -3.198 17.208 1.00 98.12 113 ALA A N 1
ATOM 866 C CA . ALA A 1 113 ? -14.464 -2.356 17.230 1.00 98.12 113 ALA A CA 1
ATOM 867 C C . ALA A 1 113 ? -14.120 -0.860 17.157 1.00 98.12 113 ALA A C 1
ATOM 869 O O . ALA A 1 113 ? -14.784 -0.117 16.437 1.00 98.12 113 ALA A O 1
ATOM 870 N N . VAL A 1 114 ? -13.079 -0.418 17.873 1.00 98.69 114 VAL A N 1
ATOM 871 C CA . VAL A 1 114 ? -12.634 0.984 17.840 1.00 98.69 114 VAL A CA 1
ATOM 872 C C . VAL A 1 114 ? -12.023 1.336 16.484 1.00 98.69 114 VAL A C 1
ATOM 874 O O . VAL A 1 114 ? -12.371 2.369 15.941 1.00 98.69 114 VAL A O 1
ATOM 877 N N . LEU A 1 115 ? -11.204 0.473 15.877 1.00 98.69 115 LEU A N 1
ATOM 878 C CA . LEU A 1 115 ? -10.576 0.703 14.562 1.00 98.69 115 LEU A CA 1
ATOM 879 C C . LEU A 1 115 ? -11.576 0.818 13.396 1.00 98.69 115 LEU A C 1
ATOM 881 O O . LEU A 1 115 ? -11.191 1.207 12.298 1.00 98.69 115 LEU A O 1
ATOM 885 N N . GLN A 1 116 ? -12.851 0.500 13.630 1.00 98.19 116 GLN A N 1
ATOM 886 C CA 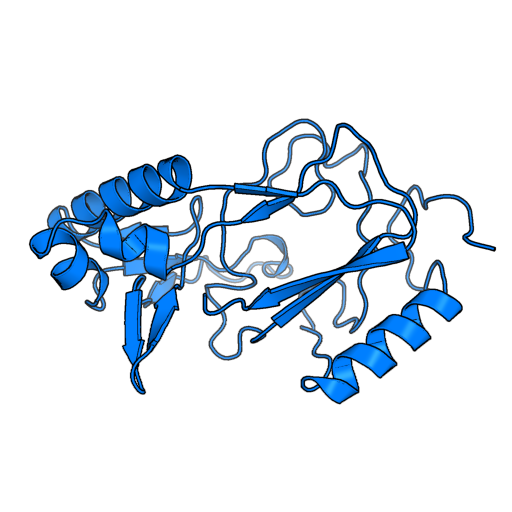. GLN A 1 116 ? -13.944 0.691 12.676 1.00 98.19 116 GLN A CA 1
ATOM 887 C C . GLN A 1 116 ? -14.683 2.027 12.855 1.00 98.19 116 GLN A C 1
ATOM 889 O O . GLN A 1 116 ? -15.631 2.304 12.121 1.00 98.19 116 GLN A O 1
ATOM 894 N N . THR A 1 117 ? -14.309 2.870 13.818 1.00 98.44 117 THR A N 1
ATOM 895 C CA . THR A 1 117 ? -14.936 4.184 14.020 1.00 98.44 117 THR A CA 1
ATOM 896 C C . THR A 1 117 ? -14.253 5.270 13.189 1.00 98.44 117 THR A C 1
ATOM 898 O O . THR A 1 117 ? -13.159 5.090 12.664 1.00 98.44 117 THR A O 1
ATOM 901 N N . THR A 1 118 ? -14.895 6.432 13.075 1.00 97.81 118 THR A N 1
ATOM 902 C CA . THR A 1 118 ? -14.355 7.622 12.395 1.00 97.81 118 THR A CA 1
ATOM 903 C C . THR A 1 118 ? -13.511 8.491 13.334 1.00 97.81 118 THR A C 1
ATOM 905 O O . THR A 1 118 ? -13.540 9.716 13.243 1.00 97.81 118 THR A O 1
ATOM 908 N N . GLU A 1 119 ? -12.836 7.881 14.309 1.00 98.38 119 GLU A N 1
ATOM 909 C CA . GLU A 1 119 ? -12.045 8.583 15.332 1.00 98.38 119 GLU A CA 1
ATOM 910 C C . GLU A 1 119 ? -10.558 8.663 14.974 1.00 98.38 119 GLU A C 1
ATOM 912 O O . GLU A 1 119 ? -9.725 8.904 15.850 1.00 98.38 119 GLU A O 1
ATOM 917 N N . PHE A 1 120 ? -10.226 8.480 13.700 1.00 98.50 120 PHE A N 1
ATOM 918 C CA . PHE A 1 120 ? -8.867 8.503 13.181 1.00 98.50 120 PHE A CA 1
ATOM 919 C C . PHE A 1 120 ? -8.786 9.479 12.024 1.00 98.50 120 PHE A C 1
ATOM 921 O O . PHE A 1 120 ? -9.737 9.636 11.251 1.00 98.50 120 PHE A O 1
ATOM 928 N N . VAL A 1 121 ? -7.626 10.100 11.900 1.00 97.25 121 VAL A N 1
ATOM 929 C CA . VAL A 1 121 ? -7.287 10.923 10.747 1.00 97.25 121 VAL A CA 1
ATOM 930 C C . VAL A 1 121 ? -5.911 10.534 10.229 1.00 97.25 121 VAL A C 1
ATOM 932 O O . VAL A 1 121 ? -5.100 9.954 10.952 1.00 97.25 121 VAL A O 1
ATOM 935 N N . THR A 1 122 ? -5.668 10.851 8.968 1.00 94.56 122 THR A N 1
ATOM 936 C CA . THR A 1 122 ? -4.359 10.785 8.319 1.00 94.56 122 THR A CA 1
ATOM 937 C C . THR A 1 122 ? -4.094 12.107 7.614 1.00 94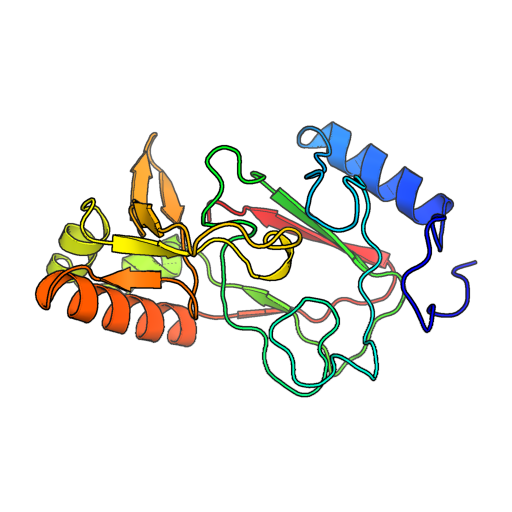.56 122 THR A C 1
ATOM 939 O O . THR A 1 122 ? -5.043 12.769 7.179 1.00 94.56 122 THR A O 1
ATOM 942 N N . THR A 1 123 ? -2.836 12.517 7.517 1.00 90.81 123 THR A N 1
ATOM 943 C CA . THR A 1 123 ? -2.455 13.693 6.733 1.00 90.81 123 THR A CA 1
ATOM 944 C C . THR A 1 123 ? -2.174 13.317 5.280 1.00 90.81 123 THR A C 1
ATOM 946 O O . THR A 1 123 ? -1.963 12.155 4.937 1.00 90.81 123 THR A O 1
ATOM 949 N N . VAL A 1 124 ? -2.217 14.311 4.394 1.00 85.50 124 VAL A N 1
ATOM 950 C CA . VAL A 1 124 ? -1.807 14.132 2.996 1.00 85.50 124 VAL A CA 1
ATOM 951 C C . VAL A 1 124 ? -0.300 13.842 2.937 1.00 85.50 124 VAL A C 1
ATOM 953 O O . VAL A 1 124 ? 0.481 14.434 3.681 1.00 85.50 124 VAL A O 1
ATOM 956 N N . ASP A 1 125 ? 0.126 12.959 2.033 1.00 80.62 125 ASP A N 1
ATOM 957 C CA . ASP A 1 125 ? 1.550 12.665 1.867 1.00 80.62 125 ASP A CA 1
ATOM 958 C C . ASP A 1 125 ? 2.347 13.923 1.476 1.00 80.62 125 ASP A C 1
ATOM 960 O O . ASP A 1 125 ? 1.920 14.680 0.591 1.00 80.62 125 ASP A O 1
ATOM 964 N N . PRO A 1 126 ? 3.553 14.139 2.035 1.00 76.12 126 PRO A N 1
ATOM 965 C CA . PRO A 1 126 ? 4.387 15.281 1.672 1.00 76.12 126 PRO A CA 1
ATOM 966 C C . PRO A 1 126 ? 4.703 15.375 0.171 1.00 76.12 126 PRO A C 1
ATOM 968 O O . PRO A 1 126 ? 4.886 16.482 -0.340 1.00 76.12 126 PRO A O 1
ATOM 971 N N . SER A 1 127 ? 4.738 14.252 -0.562 1.00 70.81 127 SER A N 1
ATOM 972 C CA . SER A 1 127 ? 4.937 14.256 -2.022 1.00 70.81 127 SER A CA 1
ATOM 973 C C . SER A 1 127 ? 3.794 14.953 -2.771 1.00 70.81 127 SER A C 1
ATOM 975 O O . SER A 1 127 ? 4.028 15.572 -3.809 1.00 70.81 127 SER A O 1
ATOM 977 N N . PHE A 1 128 ? 2.583 14.958 -2.207 1.00 73.06 128 PHE A N 1
ATOM 978 C CA . PHE A 1 128 ? 1.415 15.632 -2.770 1.00 73.06 128 PHE A CA 1
ATOM 979 C C . PHE A 1 128 ? 1.350 17.125 -2.396 1.00 73.06 128 PHE A C 1
ATOM 981 O O . PHE A 1 128 ? 0.678 17.911 -3.074 1.00 73.06 128 PHE A O 1
ATOM 988 N N . MET A 1 129 ? 2.092 17.551 -1.368 1.00 70.19 129 MET A N 1
ATOM 989 C CA . MET A 1 129 ? 2.120 18.920 -0.836 1.00 70.19 129 MET A CA 1
ATOM 990 C C . MET A 1 129 ? 3.134 19.818 -1.568 1.00 70.19 129 MET A C 1
ATOM 992 O O . MET A 1 129 ? 4.087 20.337 -0.993 1.00 70.19 129 MET A O 1
ATOM 996 N N . THR A 1 130 ? 2.945 20.041 -2.869 1.00 62.09 130 THR A N 1
ATOM 997 C CA . THR A 1 130 ? 3.904 20.815 -3.689 1.00 62.09 130 THR A CA 1
ATOM 998 C C . THR A 1 130 ? 3.652 22.326 -3.734 1.00 62.09 130 THR A C 1
ATOM 1000 O O . THR A 1 130 ? 4.491 23.058 -4.259 1.00 62.09 130 THR A O 1
ATOM 1003 N N . GLN A 1 131 ? 2.523 22.828 -3.211 1.00 59.59 131 GLN A N 1
ATOM 1004 C CA . GLN A 1 131 ? 2.125 24.243 -3.364 1.00 59.59 131 GLN A CA 1
ATOM 1005 C C . GLN A 1 131 ? 1.665 24.955 -2.082 1.00 59.59 131 GLN A C 1
ATOM 1007 O O . GLN A 1 131 ? 0.872 25.887 -2.149 1.00 59.59 131 GLN A O 1
ATOM 1012 N N . GLY A 1 132 ? 2.210 24.578 -0.920 1.00 56.75 132 GLY A N 1
ATOM 1013 C CA . GLY A 1 132 ? 1.964 25.315 0.331 1.00 56.75 132 GLY A CA 1
ATOM 1014 C C . GLY A 1 132 ? 0.525 25.215 0.843 1.00 56.75 132 GLY A C 1
ATOM 1015 O O . GLY A 1 132 ? 0.070 26.100 1.565 1.00 56.75 132 GLY A O 1
ATOM 1016 N N . GLU A 1 133 ? -0.179 24.154 0.445 1.00 61.41 133 GLU A N 1
ATOM 1017 C CA . GLU A 1 133 ? -1.492 23.813 0.984 1.00 61.41 133 GLU A CA 1
ATOM 1018 C C . GLU A 1 133 ? -1.382 23.532 2.492 1.00 61.41 133 GLU A C 1
ATOM 1020 O O . GLU A 1 133 ? -0.343 23.038 2.946 1.00 61.41 133 GLU A O 1
ATOM 1025 N N . PRO A 1 134 ? -2.418 23.863 3.283 1.00 57.44 134 PRO A N 1
ATOM 1026 C CA . PRO A 1 134 ? -2.437 23.535 4.699 1.00 57.44 134 PRO A CA 1
ATOM 1027 C C . PRO A 1 134 ? -2.348 22.020 4.895 1.00 57.44 134 PRO A C 1
ATOM 1029 O O . PRO A 1 134 ? -2.869 21.253 4.085 1.00 57.44 134 PRO A O 1
ATOM 1032 N N . ASP A 1 135 ? -1.714 21.618 5.996 1.00 67.38 135 ASP A N 1
ATOM 1033 C CA . ASP A 1 135 ? -1.688 20.231 6.456 1.00 67.38 135 ASP A CA 1
ATOM 1034 C C . ASP A 1 135 ? -3.144 19.772 6.639 1.00 67.38 135 ASP A C 1
ATOM 1036 O O . ASP A 1 135 ? -3.860 20.250 7.524 1.00 67.38 135 ASP A O 1
ATOM 1040 N N . ALA A 1 136 ? -3.637 18.981 5.687 1.00 82.12 136 ALA A N 1
ATOM 1041 C CA . ALA A 1 136 ? -5.039 18.613 5.606 1.00 82.12 136 ALA A CA 1
ATOM 1042 C C . ALA A 1 136 ? -5.219 17.228 6.213 1.00 82.12 136 ALA A C 1
ATOM 1044 O O . ALA A 1 136 ? -4.691 16.241 5.700 1.00 82.12 136 ALA A O 1
ATOM 1045 N N . GLU A 1 137 ? -5.994 17.168 7.289 1.00 89.88 137 GLU A N 1
ATOM 1046 C CA . GLU A 1 137 ? -6.402 15.913 7.902 1.00 89.88 137 GLU A CA 1
ATOM 1047 C C . GLU A 1 137 ? -7.624 15.341 7.183 1.00 89.88 137 GLU A C 1
ATOM 1049 O O . GLU A 1 137 ? -8.622 16.026 6.934 1.00 89.88 137 GLU A O 1
ATOM 1054 N N . VAL A 1 138 ? -7.549 14.052 6.871 1.00 93.00 138 VAL A N 1
ATOM 1055 C CA . VAL A 1 138 ? -8.634 13.276 6.282 1.00 93.00 138 VAL A CA 1
ATOM 1056 C C . VAL A 1 138 ? -9.097 12.250 7.300 1.00 93.00 138 VAL A C 1
ATOM 1058 O O . VAL A 1 138 ? -8.298 11.466 7.803 1.00 93.00 138 VAL A O 1
ATOM 1061 N N . ILE A 1 139 ? -10.400 12.237 7.587 1.00 96.25 139 ILE A N 1
ATOM 1062 C CA . ILE A 1 139 ? -11.015 11.214 8.440 1.00 96.25 139 ILE A CA 1
ATOM 1063 C C . ILE A 1 139 ? -10.930 9.861 7.740 1.00 96.25 139 ILE A C 1
ATOM 1065 O O . ILE A 1 139 ? -11.357 9.719 6.592 1.00 96.25 139 ILE A O 1
ATOM 1069 N N . VAL A 1 140 ? -10.443 8.861 8.466 1.00 96.12 140 VAL A N 1
ATOM 1070 C CA . VAL A 1 140 ? -10.292 7.484 7.993 1.00 96.12 140 VAL A CA 1
ATOM 1071 C C . VAL A 1 140 ? -10.870 6.501 9.005 1.00 96.12 140 VAL A C 1
ATOM 1073 O O . VAL A 1 140 ? -11.003 6.796 10.192 1.00 96.12 140 VAL A O 1
ATOM 1076 N N . GLN A 1 141 ? -11.228 5.318 8.515 1.00 97.44 141 GLN A N 1
ATOM 1077 C CA . GLN A 1 141 ? -11.547 4.155 9.337 1.00 97.44 141 GLN A CA 1
ATOM 1078 C C . GLN A 1 141 ? -10.456 3.122 9.058 1.00 97.44 141 GLN A C 1
ATOM 1080 O O . GLN A 1 141 ? -10.447 2.578 7.951 1.00 97.44 141 GLN A O 1
ATOM 1085 N N . PRO A 1 142 ? -9.521 2.881 9.995 1.00 98.12 142 PRO A N 1
ATOM 1086 C CA . PRO A 1 142 ? -8.385 2.009 9.730 1.00 98.12 142 PRO A CA 1
ATOM 1087 C C . PRO A 1 142 ? -8.772 0.606 9.268 1.00 98.12 142 PRO A C 1
ATOM 1089 O O . PRO A 1 142 ? -8.117 0.026 8.408 1.00 98.12 142 PRO A O 1
ATOM 1092 N N . LEU A 1 143 ? -9.863 0.073 9.816 1.00 98.19 143 LEU A N 1
ATOM 1093 C CA . LEU A 1 143 ? -10.450 -1.186 9.386 1.00 98.19 143 LEU A CA 1
ATOM 1094 C C . LEU A 1 143 ? -11.915 -0.976 9.035 1.00 98.19 143 LEU A C 1
ATOM 1096 O O . LEU A 1 143 ? -12.656 -0.322 9.763 1.00 98.19 143 LEU A O 1
ATOM 1100 N N . THR A 1 144 ? -12.365 -1.594 7.950 1.00 97.44 144 THR A N 1
ATOM 1101 C CA . THR A 1 144 ? -13.795 -1.714 7.646 1.00 97.44 144 THR A CA 1
ATOM 1102 C C . THR A 1 144 ? -14.117 -3.134 7.205 1.00 97.44 144 THR A C 1
ATOM 1104 O O . THR A 1 144 ? -13.302 -3.786 6.558 1.00 97.44 144 THR A O 1
ATOM 1107 N N . PHE A 1 145 ? -15.300 -3.636 7.560 1.00 96.00 145 PHE A N 1
ATOM 1108 C CA . PHE A 1 145 ? -15.808 -4.900 7.030 1.00 96.00 145 PHE A CA 1
ATOM 1109 C C . PHE A 1 145 ? -16.931 -4.616 6.040 1.00 96.00 145 PHE A C 1
ATOM 1111 O O . PHE A 1 145 ? -17.982 -4.089 6.409 1.00 96.00 145 PHE A O 1
ATOM 1118 N N . SER A 1 146 ? -16.713 -4.947 4.771 1.00 90.25 146 SER A N 1
ATOM 1119 C CA . SER A 1 146 ? -17.632 -4.622 3.683 1.00 90.25 146 SER A CA 1
ATOM 1120 C C . SER A 1 146 ? -17.693 -5.768 2.684 1.00 90.25 146 SER A C 1
ATOM 1122 O O . SER A 1 146 ? -16.679 -6.368 2.344 1.00 90.25 146 SER A O 1
ATOM 1124 N N . HIS A 1 147 ? -18.899 -6.109 2.224 1.00 91.75 147 HIS A N 1
ATOM 1125 C CA . HIS A 1 147 ? -19.129 -7.186 1.248 1.00 91.75 147 HIS A CA 1
ATOM 1126 C C . HIS A 1 147 ? -18.479 -8.540 1.613 1.00 91.75 147 HIS A C 1
ATOM 1128 O O . HIS A 1 147 ? -18.090 -9.305 0.735 1.00 91.75 147 HIS A O 1
ATOM 1134 N N . GLY A 1 148 ? -18.377 -8.854 2.910 1.00 93.50 148 GLY A N 1
ATOM 1135 C CA . GLY A 1 148 ? -17.798 -10.114 3.390 1.00 93.50 148 GLY A CA 1
ATOM 1136 C C . GLY A 1 148 ? -16.267 -10.145 3.439 1.00 93.50 148 GLY A C 1
ATOM 1137 O O . GLY A 1 148 ? -15.704 -11.215 3.654 1.00 93.50 148 GLY A O 1
ATOM 1138 N N . ALA A 1 149 ? -15.596 -9.006 3.254 1.00 96.06 149 ALA A N 1
ATOM 1139 C CA . ALA A 1 149 ? -14.148 -8.879 3.347 1.00 96.06 149 ALA A CA 1
ATOM 1140 C C . ALA A 1 149 ? -13.745 -7.713 4.258 1.00 96.06 149 ALA A C 1
ATOM 1142 O O . ALA A 1 149 ? -14.461 -6.716 4.372 1.00 96.06 149 ALA A O 1
ATOM 1143 N N . TRP A 1 150 ? -12.584 -7.851 4.896 1.00 97.69 150 TRP A N 1
ATOM 1144 C CA . TRP A 1 150 ? -11.926 -6.741 5.573 1.00 97.69 150 TRP A CA 1
ATOM 1145 C C . TRP A 1 150 ? -11.198 -5.860 4.563 1.00 97.69 150 TRP A C 1
ATOM 1147 O O . TRP A 1 150 ? -10.643 -6.370 3.590 1.00 97.69 150 TRP A O 1
ATOM 1157 N N . VAL A 1 151 ? -11.222 -4.556 4.826 1.00 97.69 151 VAL A N 1
ATOM 1158 C CA . VAL A 1 151 ? -10.452 -3.535 4.122 1.00 97.69 151 VAL A CA 1
ATOM 1159 C C . VAL A 1 151 ? -9.590 -2.793 5.135 1.00 97.69 151 VAL A C 1
ATOM 1161 O O . VAL A 1 151 ? -10.109 -2.356 6.169 1.00 97.69 151 VAL A O 1
ATOM 1164 N N . LEU A 1 152 ? -8.304 -2.652 4.828 1.00 97.88 152 LEU A N 1
ATOM 1165 C CA . LEU A 1 152 ? -7.322 -1.913 5.613 1.00 97.88 152 LEU A CA 1
ATOM 1166 C C . LEU A 1 152 ? -7.027 -0.564 4.949 1.00 97.88 152 LEU A C 1
ATOM 1168 O O . LEU A 1 152 ? -6.701 -0.500 3.768 1.00 97.88 152 LEU A O 1
ATOM 1172 N N . VAL A 1 153 ? -7.102 0.512 5.728 1.00 97.44 153 VAL A N 1
ATOM 1173 C CA . VAL A 1 153 ? -6.529 1.813 5.371 1.00 97.44 153 VAL A CA 1
ATOM 1174 C C . VAL A 1 153 ? -5.566 2.174 6.483 1.00 97.44 153 VAL A C 1
ATOM 1176 O O . VAL A 1 153 ? -5.981 2.410 7.613 1.00 97.44 153 VAL A O 1
ATOM 1179 N N . TYR A 1 154 ? -4.274 2.170 6.193 1.00 96.94 154 TYR A N 1
ATOM 1180 C CA . TYR A 1 154 ? -3.265 2.267 7.236 1.00 96.94 154 TYR A CA 1
ATOM 1181 C C . TYR A 1 154 ? -2.088 3.121 6.790 1.00 96.94 154 TYR A C 1
ATOM 1183 O O . TYR A 1 154 ? -1.645 3.017 5.657 1.00 96.94 154 TYR A O 1
ATOM 1191 N N . ASP A 1 155 ? -1.565 3.940 7.692 1.00 95.81 155 ASP A N 1
ATOM 1192 C CA . ASP A 1 155 ? -0.281 4.607 7.521 1.00 95.81 155 ASP A CA 1
ATOM 1193 C C . ASP A 1 155 ? 0.416 4.656 8.881 1.00 95.81 155 ASP A C 1
ATOM 1195 O O . ASP A 1 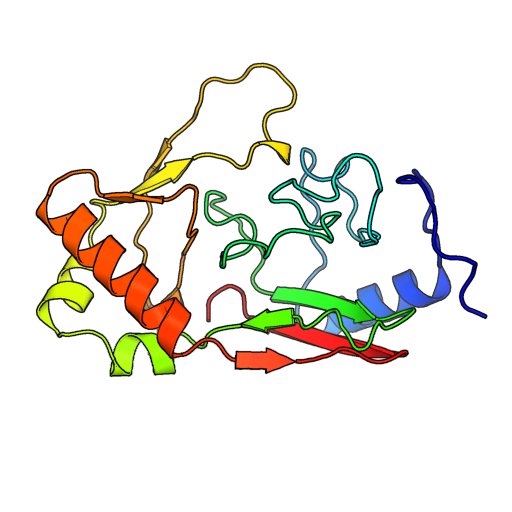155 ? -0.124 5.197 9.847 1.00 95.81 155 ASP A O 1
ATOM 1199 N N . GLU A 1 156 ? 1.594 4.044 8.988 1.00 94.19 156 GLU A N 1
ATOM 1200 C CA . GLU A 1 156 ? 2.339 3.987 10.247 1.00 94.19 156 GLU A CA 1
ATOM 1201 C C . GLU A 1 156 ? 2.775 5.369 10.760 1.00 94.19 156 GLU A C 1
ATOM 1203 O O . GLU A 1 156 ? 2.941 5.551 11.966 1.00 94.19 156 GLU A O 1
ATOM 1208 N N . LEU A 1 157 ? 2.997 6.326 9.862 1.00 91.19 157 LEU A N 1
ATOM 1209 C CA . LEU A 1 157 ? 3.652 7.594 10.170 1.00 91.19 157 LEU A CA 1
ATOM 1210 C C . LEU A 1 157 ? 2.667 8.758 10.224 1.00 91.19 157 LEU A C 1
ATOM 1212 O O . LEU A 1 157 ? 2.853 9.671 11.028 1.00 91.19 157 LEU A O 1
ATOM 1216 N N . LEU A 1 158 ? 1.651 8.737 9.361 1.00 92.44 158 LEU A N 1
ATOM 1217 C CA . LEU A 1 158 ? 0.741 9.860 9.149 1.00 92.44 158 LEU A CA 1
ATOM 1218 C C . LEU A 1 158 ? -0.598 9.704 9.870 1.00 92.44 158 LEU A C 1
ATOM 1220 O O . LEU A 1 158 ? -1.327 10.686 10.008 1.00 92.44 158 LEU A O 1
ATOM 1224 N N . MET A 1 159 ? -0.962 8.495 10.314 1.00 95.75 159 MET A N 1
ATOM 1225 C CA . MET A 1 159 ? -2.208 8.293 11.055 1.00 95.75 159 MET A CA 1
ATOM 1226 C C . MET A 1 159 ? -2.083 8.633 12.536 1.00 95.75 159 MET A C 1
ATOM 1228 O O . MET A 1 159 ? -1.102 8.294 13.197 1.00 95.75 159 MET A O 1
ATOM 1232 N N . HIS A 1 160 ? -3.151 9.206 13.091 1.00 97.50 160 HIS A N 1
ATOM 1233 C CA . HIS A 1 160 ? -3.325 9.325 14.534 1.00 97.50 160 HIS A CA 1
ATOM 1234 C C . HIS A 1 160 ? -4.771 9.053 14.969 1.00 97.50 160 HIS A C 1
ATOM 1236 O O . HIS A 1 160 ? -5.722 9.174 14.192 1.00 97.50 160 HIS A O 1
ATOM 1242 N N . GLY A 1 161 ? -4.950 8.718 16.248 1.00 98.12 161 GLY A N 1
ATOM 1243 C CA . GLY A 1 161 ? -6.257 8.685 16.896 1.00 98.12 161 GLY A CA 1
ATOM 1244 C C . GLY A 1 161 ? -6.633 10.058 17.456 1.00 98.12 161 GLY A C 1
ATOM 1245 O O . GLY A 1 161 ? -5.841 10.699 18.136 1.00 98.12 161 GLY A O 1
ATOM 1246 N N . THR A 1 162 ? -7.866 10.498 17.225 1.00 98.31 162 THR A N 1
ATOM 1247 C CA . THR A 1 162 ? -8.379 11.814 17.670 1.00 98.31 162 THR A CA 1
ATOM 1248 C C . THR A 1 162 ? -8.669 11.892 19.176 1.00 98.31 162 THR A C 1
ATOM 1250 O O . THR A 1 162 ? -9.011 12.950 19.704 1.00 98.31 162 THR A O 1
ATOM 1253 N N . ASN A 1 163 ? -8.560 10.769 19.890 1.00 98.44 163 ASN A N 1
ATOM 1254 C CA . ASN A 1 163 ? -8.713 10.670 21.339 1.00 98.44 163 ASN A CA 1
ATOM 1255 C C . ASN A 1 163 ? -7.933 9.467 21.897 1.00 98.44 163 ASN A C 1
ATOM 1257 O O . ASN A 1 163 ? -7.423 8.638 21.143 1.00 98.44 163 ASN A O 1
ATOM 1261 N N . GLU A 1 164 ? -7.863 9.343 23.226 1.00 98.50 164 GLU A N 1
ATOM 1262 C CA . GLU A 1 164 ? -7.049 8.317 23.896 1.00 98.50 164 GLU A CA 1
ATOM 1263 C C . GLU A 1 164 ? -7.439 6.880 23.522 1.00 98.50 164 GLU A C 1
ATOM 1265 O O . GLU A 1 164 ? -6.559 6.039 23.319 1.00 98.50 164 GLU A O 1
ATOM 1270 N N . ARG A 1 165 ? -8.741 6.579 23.385 1.00 98.38 165 ARG A N 1
ATOM 1271 C CA . ARG A 1 165 ? -9.183 5.222 23.021 1.00 98.38 165 ARG A CA 1
ATOM 1272 C C . ARG A 1 165 ? -8.800 4.872 21.583 1.00 98.38 165 ARG A C 1
ATOM 1274 O O . ARG A 1 165 ? -8.332 3.762 21.342 1.00 98.38 165 ARG A O 1
ATOM 1281 N N . ALA A 1 166 ? -8.946 5.819 20.654 1.00 98.62 166 ALA A N 1
ATOM 1282 C CA . ALA A 1 166 ? -8.557 5.648 19.261 1.00 98.62 166 ALA A CA 1
ATOM 1283 C C . ALA A 1 166 ? -7.036 5.509 19.147 1.00 98.62 166 ALA A C 1
ATOM 1285 O O . ALA A 1 166 ? -6.553 4.568 18.529 1.00 98.62 166 ALA A O 1
ATOM 1286 N N . GLN A 1 167 ? -6.272 6.363 19.833 1.00 98.62 167 GLN A N 1
ATOM 1287 C CA . GLN A 1 167 ? -4.811 6.296 19.821 1.00 98.62 167 GLN A CA 1
ATOM 1288 C C . GLN A 1 167 ? -4.288 4.979 20.412 1.00 98.62 167 GLN A C 1
ATOM 1290 O O . GLN A 1 167 ? -3.324 4.413 19.901 1.00 98.62 167 GLN A O 1
ATOM 1295 N N . THR A 1 168 ? -4.944 4.455 21.451 1.00 98.69 168 THR A N 1
ATOM 1296 C CA . THR A 1 168 ? -4.611 3.143 22.027 1.00 98.69 168 THR A CA 1
ATOM 1297 C C . THR A 1 168 ? -4.887 2.014 21.033 1.00 98.69 168 THR A C 1
ATOM 1299 O O . THR A 1 168 ? -4.044 1.142 20.842 1.00 98.69 168 THR A O 1
ATOM 1302 N N . ALA A 1 169 ? -6.042 2.035 20.361 1.00 98.75 169 ALA A N 1
ATOM 1303 C CA . ALA A 1 169 ? -6.369 1.039 19.343 1.00 98.75 169 ALA A CA 1
ATOM 1304 C C . ALA A 1 169 ? -5.423 1.110 18.130 1.00 98.75 169 ALA A C 1
ATOM 1306 O O . ALA A 1 169 ? -5.013 0.071 17.617 1.00 98.75 169 ALA A O 1
ATOM 1307 N N . LEU A 1 170 ? -5.023 2.316 17.714 1.00 98.62 170 LEU A N 1
ATOM 1308 C CA . LEU A 1 170 ? -4.038 2.525 16.652 1.00 98.62 170 LEU A CA 1
ATOM 1309 C C . LEU A 1 170 ? -2.654 1.989 17.042 1.00 98.62 170 LEU A C 1
ATOM 1311 O O . LEU A 1 170 ? -2.004 1.328 16.239 1.00 98.62 170 LEU A O 1
ATOM 1315 N N . ALA A 1 171 ? -2.218 2.208 18.286 1.00 98.56 171 ALA A N 1
ATOM 1316 C CA . ALA A 1 171 ? -0.959 1.657 18.784 1.00 98.56 171 ALA A CA 1
ATOM 1317 C C . ALA A 1 171 ? -0.947 0.118 18.745 1.00 98.56 171 ALA A C 1
ATOM 1319 O O . ALA A 1 171 ? 0.056 -0.484 18.351 1.00 98.56 171 ALA A O 1
ATOM 1320 N N . GLU A 1 172 ? -2.068 -0.523 19.089 1.00 98.69 172 GLU A N 1
ATOM 1321 C CA . GLU A 1 172 ? -2.216 -1.974 18.942 1.00 98.69 172 GLU A CA 1
ATOM 1322 C C . GLU A 1 172 ? -2.233 -2.415 17.476 1.00 98.69 172 GLU A C 1
ATOM 1324 O O . GLU A 1 172 ? -1.586 -3.410 17.145 1.00 98.69 172 GLU A O 1
ATOM 1329 N N . LEU A 1 173 ? -2.876 -1.659 16.580 1.00 98.62 173 LEU A N 1
ATOM 1330 C CA . LEU A 1 173 ? -2.807 -1.919 15.140 1.00 98.62 173 LEU A CA 1
ATOM 1331 C C . LEU A 1 173 ? -1.357 -1.871 14.635 1.00 98.62 173 LEU A C 1
ATOM 1333 O O . LEU A 1 173 ? -0.911 -2.832 14.013 1.00 98.62 173 LEU A O 1
ATOM 1337 N N . HIS A 1 174 ? -0.587 -0.828 14.968 1.00 97.94 174 HIS A N 1
ATOM 1338 C CA . HIS A 1 174 ? 0.834 -0.734 14.606 1.00 97.94 174 HIS A CA 1
ATOM 1339 C C . HIS A 1 174 ? 1.634 -1.945 15.101 1.00 97.94 174 HIS A C 1
ATOM 1341 O O . HIS A 1 174 ? 2.469 -2.498 14.380 1.00 97.94 174 HIS A O 1
ATOM 1347 N N . ARG A 1 175 ? 1.388 -2.369 16.347 1.00 98.38 175 ARG A N 1
ATOM 1348 C CA . ARG A 1 175 ? 2.062 -3.524 16.947 1.00 98.38 175 ARG A CA 1
ATOM 1349 C C . ARG A 1 175 ? 1.728 -4.816 16.199 1.00 98.38 175 ARG A C 1
ATOM 1351 O O . ARG A 1 175 ? 2.626 -5.624 15.966 1.00 98.38 175 ARG A O 1
ATOM 1358 N N . VAL A 1 176 ? 0.461 -5.019 15.840 1.00 98.56 176 VAL A N 1
ATOM 1359 C CA . VAL A 1 176 ? 0.001 -6.217 15.127 1.00 98.56 176 VAL A CA 1
ATOM 1360 C C . VAL A 1 176 ? 0.497 -6.237 13.682 1.00 98.56 176 VAL A C 1
ATOM 1362 O O . VAL A 1 176 ? 1.028 -7.264 13.273 1.00 98.56 176 VAL A O 1
ATOM 1365 N N . VAL A 1 177 ? 0.427 -5.122 12.945 1.00 98.19 177 VAL A N 1
ATOM 1366 C CA . VAL A 1 177 ? 0.979 -5.013 11.579 1.00 98.19 177 VAL A CA 1
ATOM 1367 C C . VAL A 1 177 ? 2.442 -5.453 11.567 1.00 98.19 177 VAL A C 1
ATOM 1369 O O . VAL A 1 177 ? 2.809 -6.353 10.815 1.00 98.19 177 VAL A O 1
ATOM 1372 N N . LYS A 1 178 ? 3.265 -4.922 12.482 1.00 96.62 178 LYS A N 1
ATOM 1373 C CA . LYS A 1 178 ? 4.682 -5.312 12.619 1.00 96.62 178 LYS A CA 1
ATOM 1374 C C . LYS A 1 178 ? 4.873 -6.791 12.946 1.00 96.62 178 LYS A C 1
ATOM 1376 O O . LYS A 1 178 ? 5.848 -7.392 12.512 1.00 96.62 178 LYS A O 1
ATOM 1381 N N . MET A 1 179 ? 3.968 -7.371 13.732 1.00 97.62 179 MET A N 1
ATOM 1382 C CA . MET A 1 179 ? 4.029 -8.778 14.130 1.00 97.62 179 MET A CA 1
ATOM 1383 C C . MET A 1 179 ? 3.749 -9.728 12.965 1.00 97.62 179 MET A C 1
ATOM 1385 O O . MET A 1 179 ? 4.367 -10.788 12.903 1.00 97.62 179 MET A O 1
ATOM 1389 N N . VAL A 1 180 ? 2.810 -9.376 12.085 1.00 98.12 180 VAL A N 1
ATOM 1390 C CA . VAL A 1 180 ? 2.382 -10.237 10.970 1.00 98.12 180 VAL A CA 1
ATOM 1391 C C . VAL A 1 180 ? 3.036 -9.867 9.641 1.00 98.12 180 VAL A C 1
ATOM 1393 O O . VAL A 1 180 ? 2.788 -10.529 8.641 1.00 98.12 180 VAL A O 1
ATOM 1396 N N . THR A 1 181 ? 3.891 -8.840 9.626 1.00 97.44 181 THR A N 1
ATOM 1397 C CA . THR A 1 181 ? 4.622 -8.419 8.428 1.00 97.44 181 THR A CA 1
ATOM 1398 C C . THR A 1 181 ? 5.448 -9.572 7.863 1.00 97.44 181 THR A C 1
ATOM 1400 O O . THR A 1 181 ? 6.276 -10.178 8.547 1.00 97.44 181 THR A O 1
ATOM 1403 N N . GLN A 1 182 ? 5.247 -9.830 6.579 1.00 96.94 182 GLN A N 1
ATOM 1404 C CA . GLN A 1 182 ? 5.994 -10.773 5.766 1.00 96.94 182 GLN A CA 1
ATOM 1405 C C . GLN A 1 182 ? 6.891 -10.023 4.782 1.00 96.94 182 GLN A C 1
ATOM 1407 O O . GLN A 1 182 ? 6.755 -8.815 4.581 1.00 96.94 182 GLN A O 1
ATOM 1412 N N . THR A 1 183 ? 7.833 -10.741 4.173 1.00 96.69 183 THR A N 1
ATOM 1413 C CA . THR A 1 183 ? 8.781 -10.174 3.214 1.00 96.69 183 THR A CA 1
ATOM 1414 C C . THR A 1 183 ? 8.833 -10.972 1.920 1.00 96.69 183 THR A C 1
ATOM 1416 O O . THR A 1 183 ? 8.663 -12.191 1.906 1.00 96.69 183 THR A O 1
ATOM 1419 N N . VAL A 1 184 ? 9.112 -10.271 0.824 1.00 97.06 184 VAL A N 1
ATOM 1420 C CA . VAL A 1 184 ? 9.415 -10.846 -0.486 1.00 97.06 184 VAL A CA 1
ATOM 1421 C C . VAL A 1 184 ? 10.563 -10.065 -1.122 1.00 97.06 184 VAL A C 1
ATOM 1423 O O . VAL A 1 184 ? 10.587 -8.839 -1.091 1.00 97.06 184 VAL A O 1
ATOM 1426 N N . VAL A 1 185 ? 11.546 -10.772 -1.675 1.00 97.31 185 VAL A N 1
ATOM 1427 C CA . VAL A 1 185 ? 12.645 -10.163 -2.438 1.00 97.31 185 VAL A CA 1
ATOM 1428 C C . VAL A 1 185 ? 12.338 -10.367 -3.913 1.00 97.31 185 VAL A C 1
ATOM 1430 O O . VAL A 1 185 ? 12.187 -11.509 -4.343 1.00 97.31 185 VAL A O 1
ATOM 1433 N N . LEU A 1 186 ? 12.233 -9.276 -4.671 1.00 97.44 186 LEU A N 1
ATOM 1434 C CA . LEU A 1 186 ? 11.909 -9.326 -6.096 1.00 97.44 186 LEU A CA 1
ATOM 1435 C C . LEU A 1 186 ? 13.177 -9.506 -6.937 1.00 97.44 186 LEU A C 1
ATOM 1437 O O . LEU A 1 186 ? 14.103 -8.692 -6.873 1.00 97.44 186 LEU A O 1
ATOM 1441 N N . GLY A 1 187 ? 13.207 -10.560 -7.747 1.00 97.38 187 GLY A N 1
ATOM 1442 C CA . GLY A 1 187 ? 14.227 -10.803 -8.759 1.00 97.38 187 GLY A CA 1
ATOM 1443 C C . GLY A 1 187 ? 13.888 -10.165 -10.107 1.00 97.38 187 GLY A C 1
ATOM 1444 O O . GLY A 1 187 ? 12.781 -9.682 -10.336 1.00 97.38 187 GLY A O 1
ATOM 1445 N N . ASP A 1 188 ? 14.859 -10.157 -11.019 1.00 95.88 188 ASP A N 1
ATOM 1446 C CA . ASP A 1 188 ? 14.693 -9.601 -12.365 1.00 95.88 188 ASP A CA 1
ATOM 1447 C C . ASP A 1 188 ? 13.521 -10.275 -13.104 1.00 95.88 188 ASP A C 1
ATOM 1449 O O . ASP A 1 188 ? 13.544 -11.478 -13.364 1.00 95.88 188 ASP A O 1
ATOM 1453 N N . GLY A 1 189 ? 12.526 -9.482 -13.503 1.00 95.25 189 GLY A N 1
ATOM 1454 C CA . GLY A 1 189 ? 11.336 -9.947 -14.216 1.00 95.25 189 GLY A CA 1
ATOM 1455 C C . GLY A 1 189 ? 10.164 -10.354 -13.321 1.00 95.25 189 GLY A C 1
ATOM 1456 O O . GLY A 1 189 ? 9.086 -10.608 -13.860 1.00 95.25 189 GLY A O 1
ATOM 1457 N N . ASP A 1 190 ? 10.334 -10.374 -11.997 1.00 97.56 190 ASP A N 1
ATOM 1458 C CA . ASP A 1 190 ? 9.224 -10.619 -11.078 1.00 97.56 190 ASP A CA 1
ATOM 1459 C C . ASP A 1 190 ? 8.216 -9.467 -11.132 1.00 97.56 190 ASP A C 1
ATOM 1461 O O . ASP A 1 190 ? 8.581 -8.286 -11.174 1.00 97.56 190 ASP A O 1
ATOM 1465 N N . LEU A 1 191 ? 6.934 -9.828 -11.104 1.00 97.25 191 LEU A N 1
ATOM 1466 C CA . LEU A 1 191 ? 5.819 -8.897 -11.015 1.00 97.25 191 LEU A CA 1
ATOM 1467 C C . LEU A 1 191 ? 5.051 -9.177 -9.724 1.00 97.25 191 LEU A C 1
ATOM 1469 O O . LEU A 1 191 ? 4.528 -10.274 -9.528 1.00 97.25 191 LEU A O 1
ATOM 1473 N N . LEU A 1 192 ? 4.991 -8.176 -8.853 1.00 97.75 192 LEU A N 1
ATOM 1474 C CA . LEU A 1 192 ? 4.256 -8.211 -7.597 1.00 97.75 192 LEU A CA 1
ATOM 1475 C C . LEU A 1 192 ? 2.991 -7.365 -7.726 1.00 97.75 192 LEU A C 1
ATOM 1477 O O . LEU A 1 192 ? 3.049 -6.218 -8.165 1.00 97.75 192 LEU A O 1
ATOM 1481 N N . VAL A 1 193 ? 1.860 -7.931 -7.312 1.00 97.94 193 VAL A N 1
ATOM 1482 C CA . VAL A 1 193 ? 0.586 -7.219 -7.182 1.00 97.94 193 VAL A CA 1
ATOM 1483 C C . VAL A 1 193 ? 0.213 -7.200 -5.710 1.00 97.94 193 VAL A C 1
ATOM 1485 O O . VAL A 1 193 ? 0.054 -8.258 -5.105 1.00 97.94 193 VAL A O 1
ATOM 1488 N N . ILE A 1 194 ? 0.067 -6.005 -5.152 1.00 97.56 194 ILE A N 1
ATOM 1489 C CA . ILE A 1 194 ? -0.432 -5.787 -3.796 1.00 97.56 194 ILE A CA 1
ATOM 1490 C C . ILE A 1 194 ? -1.877 -5.309 -3.927 1.00 97.56 194 ILE A C 1
ATOM 1492 O O . ILE A 1 194 ? -2.132 -4.322 -4.620 1.00 97.56 194 ILE A O 1
ATOM 1496 N N . ASP A 1 195 ? -2.822 -6.016 -3.305 1.00 97.06 195 ASP A N 1
ATOM 1497 C CA . ASP A 1 195 ? -4.193 -5.526 -3.132 1.00 97.06 195 ASP A CA 1
ATOM 1498 C C . ASP A 1 195 ? -4.166 -4.478 -2.022 1.00 97.06 195 ASP A C 1
ATOM 1500 O O . ASP A 1 195 ? -3.987 -4.798 -0.862 1.00 97.06 195 ASP A O 1
ATOM 1504 N N . ASN A 1 196 ? -4.273 -3.210 -2.393 1.00 97.12 196 ASN A N 1
ATOM 1505 C CA . ASN A 1 196 ? -4.076 -2.067 -1.507 1.00 97.12 196 ASN A CA 1
ATOM 1506 C C . ASN A 1 196 ? -5.231 -1.861 -0.510 1.00 97.12 196 ASN A C 1
ATOM 1508 O O . ASN A 1 196 ? -5.165 -0.982 0.347 1.00 97.12 196 ASN A O 1
ATOM 1512 N N . ASP A 1 197 ? -6.303 -2.644 -0.643 1.00 95.25 197 ASP A N 1
ATOM 1513 C CA . ASP A 1 197 ? -7.356 -2.745 0.361 1.00 95.25 197 ASP A CA 1
ATOM 1514 C C . ASP A 1 197 ? -7.087 -3.879 1.368 1.00 95.25 197 ASP A C 1
ATOM 1516 O O . ASP A 1 197 ? -7.850 -4.004 2.326 1.00 95.25 197 ASP A O 1
ATOM 1520 N N . ARG A 1 198 ? -6.065 -4.727 1.176 1.00 93.06 198 ARG A N 1
ATOM 1521 C CA . ARG A 1 198 ? -5.883 -5.970 1.938 1.00 93.06 198 ARG A CA 1
ATOM 1522 C C . ARG A 1 198 ? -4.482 -6.188 2.480 1.00 93.06 198 ARG A C 1
ATOM 1524 O O . ARG A 1 198 ? -3.497 -5.677 1.920 1.00 93.06 198 ARG A O 1
#

Radius of gyration: 17.59 Å; chains: 1; bounding box: 40×38×47 Å

Secondary structure (DSSP, 8-state):
---PPPSS--SS-S-HHHHHHHHHHHHHHS-----TTSGGG-SS------GGGTTSSSTT--SSPPPPB-TTTT-TT--SEEEEE-SS--TT-EEEE--HHHHHTTS-HHHHHHTTSS-EEEEPPTTT--S-----EEEE-SEEEETTEEEE--BTTTEEESSHHHHHHHHHHHHHHHHH-EEEEPPTT-EEEEETT-

pLDDT: mean 90.23, std 10.76, range [56.75, 98.75]

Foldseek 3Di:
DQDDQDQDWDPDDSDVVVVVVQQVVCVVVDHQWFDCLAPNGDSDGDAEAHPVCCPPLDSNHPPDDRWDFQQFLQDPCRDQKDKDWDAAFDPPDKDKDFDPVQLVVQDDPLLVVLLQDQQKWFWGDVSSVPDVDPGDIHGDRQWDQDPNDIFGGDTPPGMAGNDDSNRVSNVSSSVSRVVRMDIDTDHRGDMDMDRSRD

Sequence (198 aa):
MVPATPLIQRADDACPAATRVLLQFADDIGYAVGYDREQHGRLVQDIFPVRASETAQVSSSSKVMLGSHSETAFHRHRPRYVVLLCLRGDASAATTYADVNDIVERLAPEHLAVLQTTEFVTTVDPSFMTQGEPDAEVIVQPLTFSHGAWVLVYDELLMHGTNERAQTALAELHRVVKMVTQTVVLGDGDLLVIDNDR